Protein AF-A0AAJ2KVH9-F1 (afdb_monomer)

Radius of gyration: 19.6 Å; Cα contacts (8 Å, |Δi|>4): 179; chains: 1; bounding box: 48×38×50 Å

Secondary structure (DSSP, 8-state):
-HHHHHIIIIIHHHHHHHHHHHHHHHHS-SSPPPHHHHHHHHHHHHHHHHHHHHHHPSP--SHHHHHHHHHT-PPPB-STTHHHHHTTSTTSHHHHHHHHHTHHHHHHHHHHHS---HHHHHHHHHHHHHHHHHHHHHHHHHHTS--S--BHHHHHHHHHHHHHHHHHHHHHHHHHHHHHHHHHHHHHTT-

Structure (mmCIF, N/CA/C/O backbone):
data_AF-A0AAJ2KVH9-F1
#
_entry.id   AF-A0AAJ2KVH9-F1
#
loop_
_atom_site.group_PDB
_atom_site.id
_atom_site.type_symbol
_atom_site.label_atom_id
_atom_site.label_alt_id
_atom_site.label_comp_id
_atom_site.label_asym_id
_atom_site.label_entity_id
_atom_site.label_seq_id
_atom_site.pdbx_PDB_ins_code
_atom_site.Cartn_x
_atom_site.Cartn_y
_atom_site.Cartn_z
_atom_site.occupancy
_atom_site.B_iso_or_equiv
_atom_site.auth_seq_id
_atom_site.auth_comp_id
_atom_site.auth_asym_id
_atom_site.auth_atom_id
_atom_site.pdbx_PDB_model_num
ATOM 1 N N . MET A 1 1 ? 19.989 -8.007 -1.063 1.00 49.78 1 MET A N 1
ATOM 2 C CA . MET A 1 1 ? 20.692 -7.712 0.214 1.00 49.78 1 MET A CA 1
ATOM 3 C C . MET A 1 1 ? 20.607 -6.230 0.579 1.00 49.78 1 MET A C 1
ATOM 5 O O . MET A 1 1 ? 20.366 -5.940 1.742 1.00 49.78 1 MET A O 1
ATOM 9 N N . ILE A 1 2 ? 20.731 -5.313 -0.392 1.00 55.41 2 ILE A N 1
ATOM 10 C CA . ILE A 1 2 ? 20.629 -3.854 -0.192 1.00 55.41 2 ILE A CA 1
ATOM 11 C C . ILE A 1 2 ? 19.207 -3.403 0.213 1.00 55.41 2 ILE A C 1
ATOM 13 O O . ILE A 1 2 ? 19.077 -2.518 1.048 1.00 55.41 2 ILE A O 1
ATOM 17 N N . ASP A 1 3 ? 18.143 -4.066 -0.247 1.00 58.75 3 ASP A N 1
ATOM 18 C CA . ASP A 1 3 ? 16.754 -3.644 0.058 1.00 58.75 3 ASP A CA 1
ATOM 19 C C . ASP A 1 3 ? 16.346 -3.912 1.499 1.00 58.75 3 ASP A C 1
ATOM 21 O O . ASP A 1 3 ? 15.811 -3.050 2.192 1.00 58.75 3 ASP A O 1
ATOM 25 N N . LEU A 1 4 ? 16.705 -5.097 1.999 1.00 61.28 4 LEU A N 1
ATOM 26 C CA . LEU A 1 4 ? 16.536 -5.433 3.409 1.00 61.28 4 LEU A CA 1
ATOM 27 C C . LEU A 1 4 ? 17.391 -4.518 4.301 1.00 61.28 4 LEU A C 1
ATOM 29 O O . LEU A 1 4 ? 17.042 -4.276 5.453 1.00 61.28 4 LEU A O 1
ATOM 33 N N . LEU A 1 5 ? 18.513 -4.023 3.769 1.00 67.00 5 LEU A N 1
ATOM 34 C CA . LEU A 1 5 ? 19.387 -3.061 4.428 1.00 67.00 5 LEU A CA 1
ATOM 35 C C . LEU A 1 5 ? 18.686 -1.694 4.520 1.00 67.00 5 LEU A C 1
ATOM 37 O O . LEU A 1 5 ? 18.513 -1.171 5.615 1.00 67.00 5 LEU A O 1
ATOM 41 N N . MET A 1 6 ? 18.196 -1.157 3.401 1.00 67.88 6 MET A N 1
ATOM 42 C CA . MET A 1 6 ? 17.494 0.130 3.340 1.00 67.88 6 MET A CA 1
ATOM 43 C C . MET A 1 6 ? 16.229 0.150 4.202 1.00 67.88 6 MET A C 1
ATOM 45 O O . MET A 1 6 ? 16.018 1.094 4.964 1.00 67.88 6 MET A O 1
ATOM 49 N N . PHE A 1 7 ? 15.425 -0.917 4.176 1.00 70.12 7 PHE A N 1
ATOM 50 C CA . PHE A 1 7 ? 14.269 -1.049 5.065 1.00 70.12 7 PHE A CA 1
ATOM 51 C C . PHE A 1 7 ? 14.668 -0.968 6.546 1.00 70.12 7 PHE A C 1
ATOM 53 O O . PHE A 1 7 ? 14.020 -0.280 7.337 1.00 70.12 7 PHE A O 1
ATOM 60 N N . LYS A 1 8 ? 15.771 -1.625 6.927 1.00 77.88 8 LYS A N 1
ATOM 61 C CA . LYS A 1 8 ? 16.280 -1.609 8.304 1.00 77.88 8 LYS A CA 1
ATOM 62 C C . LYS A 1 8 ? 16.874 -0.257 8.706 1.00 77.88 8 LYS A C 1
ATOM 64 O O . LYS A 1 8 ? 16.656 0.168 9.834 1.00 77.88 8 LYS A O 1
ATOM 69 N N . PHE A 1 9 ? 17.598 0.418 7.814 1.00 81.50 9 PHE A N 1
ATOM 70 C CA . PHE A 1 9 ? 18.302 1.668 8.132 1.00 81.50 9 PHE A CA 1
ATOM 71 C C . PHE A 1 9 ? 17.473 2.937 7.921 1.00 81.50 9 PHE A C 1
ATOM 73 O O . PHE A 1 9 ? 17.812 3.964 8.496 1.00 81.50 9 PHE A O 1
ATOM 80 N N . VAL A 1 10 ? 16.389 2.887 7.144 1.00 83.06 10 VAL A N 1
ATOM 81 C CA . VAL A 1 10 ? 15.516 4.048 6.892 1.00 83.06 10 VAL A CA 1
ATOM 82 C C . VAL A 1 10 ? 14.107 3.805 7.427 1.00 83.06 10 VAL A C 1
ATOM 84 O O . VAL A 1 10 ? 13.585 4.623 8.182 1.00 83.06 10 VAL A O 1
ATOM 87 N N . GLY A 1 11 ? 13.506 2.656 7.107 1.00 86.25 11 GLY A N 1
ATOM 88 C CA . GLY A 1 11 ? 12.135 2.331 7.514 1.00 86.25 11 GLY A CA 1
ATOM 89 C C . GLY A 1 11 ? 11.961 2.239 9.032 1.00 86.25 11 GLY A C 1
ATOM 90 O O . GLY A 1 11 ? 11.054 2.863 9.582 1.00 86.25 11 GLY A O 1
ATOM 91 N N . ILE A 1 12 ? 12.851 1.518 9.725 1.00 88.31 12 ILE A N 1
ATOM 92 C CA . ILE A 1 12 ? 12.780 1.363 11.190 1.00 88.31 12 ILE A CA 1
ATOM 93 C C . ILE A 1 12 ? 12.968 2.710 11.910 1.00 88.31 12 ILE A C 1
ATOM 95 O O . ILE A 1 12 ? 12.122 3.035 12.747 1.00 88.31 12 ILE A O 1
ATOM 99 N N . PRO A 1 13 ? 13.988 3.540 11.598 1.00 91.44 13 PRO A N 1
ATOM 100 C CA . PRO A 1 13 ? 14.109 4.858 12.219 1.00 91.44 13 PRO A CA 1
ATOM 101 C C . PRO A 1 13 ? 12.903 5.764 11.976 1.00 91.44 13 PRO A C 1
ATOM 103 O O . PRO A 1 13 ? 12.422 6.382 12.923 1.00 91.44 13 PRO A O 1
ATOM 106 N N . LEU A 1 14 ? 12.361 5.808 10.752 1.00 90.19 14 LEU A N 1
ATOM 107 C CA . LEU A 1 14 ? 11.155 6.591 10.458 1.00 90.19 14 LEU A CA 1
ATOM 108 C C . LEU A 1 14 ? 9.947 6.110 11.270 1.00 90.19 14 LEU A C 1
ATOM 110 O O . LEU A 1 14 ? 9.190 6.928 11.790 1.00 90.19 14 LEU A O 1
ATOM 114 N N . PHE A 1 15 ? 9.787 4.797 11.432 1.00 92.38 15 PHE A N 1
ATOM 115 C CA . PHE A 1 15 ? 8.722 4.230 12.253 1.00 92.38 15 PHE A CA 1
ATOM 116 C C . PHE A 1 15 ? 8.880 4.578 13.741 1.00 92.38 15 PHE A C 1
ATOM 118 O O . PHE A 1 15 ? 7.906 4.950 14.395 1.00 92.38 15 PHE A O 1
ATOM 125 N N . ILE A 1 16 ? 10.105 4.528 14.273 1.00 93.06 16 ILE A N 1
ATOM 126 C CA . ILE A 1 16 ? 10.398 4.940 15.654 1.00 93.06 16 ILE A CA 1
ATOM 127 C C . ILE A 1 16 ? 10.095 6.431 15.844 1.00 93.06 16 ILE A C 1
ATOM 129 O O . ILE A 1 16 ? 9.423 6.799 16.807 1.00 93.06 16 ILE A O 1
ATOM 133 N N . LEU A 1 17 ? 10.532 7.287 14.914 1.00 94.06 17 LEU A N 1
ATOM 134 C CA . LEU A 1 17 ? 10.238 8.722 14.942 1.00 94.06 17 LEU A CA 1
ATOM 135 C C . LEU A 1 17 ? 8.733 8.997 14.877 1.00 94.06 17 LEU A C 1
ATOM 137 O O . LEU A 1 17 ? 8.246 9.862 15.602 1.00 94.06 17 LEU A O 1
ATOM 141 N N . PHE A 1 18 ? 7.988 8.236 14.072 1.00 93.44 18 PHE A N 1
ATOM 142 C CA . PHE A 1 18 ? 6.530 8.314 14.019 1.00 93.44 18 PHE A CA 1
ATOM 143 C C . PHE A 1 18 ? 5.887 7.981 15.373 1.00 93.44 18 PHE A C 1
ATOM 145 O O . PHE A 1 18 ? 5.057 8.754 15.852 1.00 93.44 18 PHE A O 1
ATOM 152 N N . ILE A 1 19 ? 6.303 6.891 16.030 1.00 94.12 19 ILE A N 1
ATOM 153 C CA . ILE A 1 19 ? 5.808 6.525 17.368 1.00 94.12 19 ILE A CA 1
ATOM 154 C C . ILE A 1 19 ? 6.129 7.628 18.381 1.00 94.12 19 ILE A C 1
ATOM 156 O O . ILE A 1 19 ? 5.255 8.034 19.146 1.00 94.12 19 ILE A O 1
ATOM 160 N N . ILE A 1 20 ? 7.368 8.125 18.403 1.00 94.56 20 ILE A N 1
ATOM 161 C CA . ILE A 1 20 ? 7.783 9.187 19.329 1.00 94.56 20 ILE A CA 1
ATOM 162 C C . ILE A 1 20 ? 6.952 10.451 19.084 1.00 94.56 20 ILE A C 1
ATOM 164 O O . ILE A 1 20 ? 6.400 11.011 20.030 1.00 94.56 20 ILE A O 1
ATOM 168 N N . GLY A 1 21 ? 6.811 10.868 17.825 1.00 93.38 21 GLY A N 1
ATOM 169 C CA . GLY A 1 21 ? 6.037 12.044 17.436 1.00 93.38 21 GLY A CA 1
ATOM 170 C C . GLY A 1 21 ? 4.566 11.943 17.837 1.00 93.38 21 GLY A C 1
ATOM 171 O O . GLY A 1 21 ? 4.025 12.884 18.416 1.00 93.38 21 GLY A O 1
ATOM 172 N N . GLU A 1 22 ? 3.932 10.791 17.612 1.00 92.94 22 GLU A N 1
ATOM 173 C CA . GLU A 1 22 ? 2.547 10.542 18.025 1.00 92.94 22 GLU A CA 1
ATOM 174 C C . GLU A 1 22 ? 2.397 10.586 19.557 1.00 92.94 22 GLU A C 1
ATOM 176 O O . GLU A 1 22 ? 1.490 11.247 20.071 1.00 92.94 22 GLU A O 1
ATOM 181 N N . ASN A 1 23 ? 3.337 9.999 20.309 1.00 92.25 23 ASN A N 1
ATOM 182 C CA . ASN A 1 23 ? 3.325 10.063 21.774 1.00 92.25 23 ASN A CA 1
ATOM 183 C C . ASN A 1 23 ? 3.513 11.492 22.302 1.00 92.25 23 ASN A C 1
ATOM 185 O O . ASN A 1 23 ? 2.836 11.876 23.257 1.00 92.25 23 ASN A O 1
ATOM 189 N N . ILE A 1 24 ? 4.402 12.284 21.692 1.00 93.50 24 ILE A N 1
ATOM 190 C CA . ILE A 1 24 ? 4.609 13.697 22.040 1.00 93.50 24 ILE A CA 1
ATOM 191 C C . ILE A 1 24 ? 3.336 14.499 21.761 1.00 93.50 24 ILE A C 1
ATOM 193 O O . ILE A 1 24 ? 2.880 15.244 22.629 1.00 93.50 24 ILE A O 1
ATOM 197 N N . PHE A 1 25 ? 2.731 14.312 20.587 1.00 91.81 25 PHE A N 1
ATOM 198 C CA . PHE A 1 25 ? 1.502 14.996 20.189 1.00 91.81 25 PHE A CA 1
ATOM 199 C C . PHE A 1 25 ? 0.361 14.740 21.184 1.00 91.81 25 PHE A C 1
ATOM 201 O O . PHE A 1 25 ? -0.315 15.672 21.626 1.00 91.81 25 PHE A O 1
ATOM 208 N N . TYR A 1 26 ? 0.188 13.489 21.620 1.00 91.50 26 TYR A N 1
ATOM 209 C CA . TYR A 1 26 ? -0.843 13.127 22.593 1.00 91.50 26 TYR A CA 1
ATOM 210 C C . TYR A 1 26 ? -0.419 13.270 24.059 1.00 91.50 26 TYR A C 1
ATOM 212 O O . TYR A 1 26 ? -1.239 13.018 24.944 1.00 91.50 26 TYR A O 1
ATOM 220 N N . TRP A 1 27 ? 0.810 13.699 24.368 1.00 89.06 27 TRP A N 1
ATOM 221 C CA . TRP A 1 27 ? 1.315 13.754 25.745 1.00 89.06 27 TRP A CA 1
ATOM 222 C C . TRP A 1 27 ? 0.418 14.605 26.654 1.00 89.06 27 TRP A C 1
ATOM 224 O O . TRP A 1 27 ? -0.008 14.132 27.713 1.00 89.06 27 TRP A O 1
ATOM 234 N N . LYS A 1 28 ? 0.037 15.800 26.182 1.00 89.19 28 LYS A N 1
ATOM 235 C CA . LYS A 1 28 ? -0.858 16.742 26.882 1.00 89.19 28 LYS A CA 1
ATOM 236 C C . LYS A 1 28 ? -2.309 16.725 26.384 1.00 89.19 28 LYS A C 1
ATOM 238 O O . LYS A 1 28 ? -3.122 17.509 26.870 1.00 89.19 28 LYS A O 1
ATOM 243 N N . SER A 1 29 ? -2.652 15.858 25.430 1.00 87.50 29 SER A N 1
ATOM 244 C CA . SER A 1 29 ? -4.026 15.776 24.926 1.00 87.50 29 SER A CA 1
ATOM 245 C C . SER A 1 29 ? -4.950 15.163 25.978 1.00 87.50 29 SER A C 1
ATOM 247 O O . SER A 1 29 ? -4.649 14.104 26.532 1.00 87.50 29 SER A O 1
ATOM 249 N N . LYS A 1 30 ? -6.100 15.805 26.215 1.00 82.62 30 LYS A N 1
ATOM 250 C CA . LYS A 1 30 ? -7.188 15.240 27.029 1.00 82.62 30 LYS A CA 1
ATOM 251 C C . LYS A 1 30 ? -7.925 14.101 26.308 1.00 82.62 30 LYS A C 1
ATOM 253 O O . LYS A 1 30 ? -8.463 13.225 26.972 1.00 82.62 30 LYS A O 1
ATOM 258 N N . ASN A 1 31 ? -7.877 14.076 24.973 1.00 83.44 31 ASN A N 1
ATOM 259 C CA . ASN A 1 31 ? -8.520 13.068 24.128 1.00 83.44 31 ASN A CA 1
ATOM 260 C C . ASN A 1 31 ? -7.445 12.193 23.472 1.00 83.44 31 ASN A C 1
ATOM 262 O O . ASN A 1 31 ? -6.999 12.472 22.356 1.00 83.44 31 ASN A O 1
ATOM 266 N N . LYS A 1 32 ? -6.973 11.169 24.189 1.00 82.88 32 LYS A N 1
ATOM 267 C CA . LYS A 1 32 ? -5.976 10.224 23.664 1.00 82.88 32 LYS A CA 1
ATOM 268 C C . LYS A 1 32 ? -6.683 9.063 22.963 1.00 82.88 32 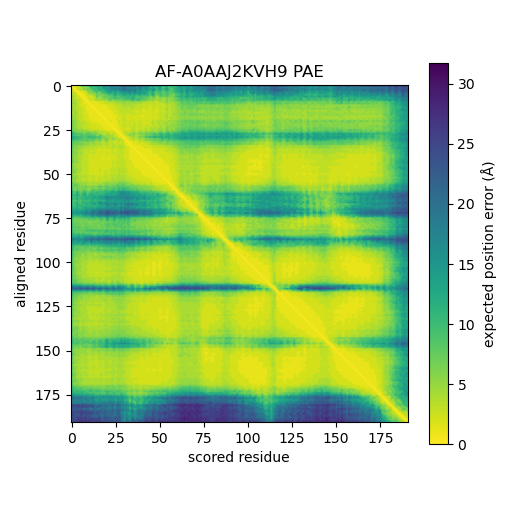LYS A C 1
ATOM 270 O O . LYS A 1 32 ? -7.638 8.530 23.529 1.00 82.88 32 LYS A O 1
ATOM 275 N N . PRO A 1 33 ? -6.223 8.635 21.775 1.00 84.88 33 PRO A N 1
ATOM 276 C CA . PRO A 1 33 ? -6.774 7.451 21.137 1.00 84.88 33 PRO A CA 1
ATOM 277 C C . PRO A 1 33 ? -6.534 6.220 22.013 1.00 84.88 33 PRO A C 1
ATOM 279 O O . PRO A 1 33 ? -5.523 6.108 22.715 1.00 84.88 33 PRO A O 1
ATOM 282 N N . LYS A 1 34 ? -7.462 5.263 21.954 1.00 86.00 34 LYS A N 1
ATOM 283 C CA . LYS A 1 34 ? -7.333 3.999 22.686 1.00 86.00 34 LYS A CA 1
ATOM 284 C C . LYS A 1 34 ? -6.098 3.237 22.218 1.00 86.00 34 LYS A C 1
ATOM 286 O O . LYS A 1 34 ? -5.775 3.227 21.031 1.00 86.00 34 LYS A O 1
ATOM 291 N N . TRP A 1 35 ? -5.455 2.517 23.134 1.00 85.06 35 TRP A N 1
ATOM 292 C CA . TRP A 1 35 ? -4.278 1.703 22.814 1.00 85.06 35 TRP A CA 1
ATOM 293 C C . TRP A 1 35 ? -4.535 0.678 21.706 1.00 85.06 35 TRP A C 1
ATOM 295 O O . TRP A 1 35 ? -3.671 0.474 20.863 1.00 85.06 35 TRP A O 1
ATOM 305 N N . THR A 1 36 ? -5.734 0.095 21.641 1.00 84.38 36 THR A N 1
ATOM 306 C CA . THR A 1 36 ? -6.121 -0.828 20.562 1.00 84.38 36 THR A CA 1
ATOM 307 C C . THR A 1 36 ? -6.159 -0.151 19.191 1.00 84.38 36 THR A C 1
ATOM 309 O O . THR A 1 36 ? -5.695 -0.730 18.212 1.00 84.38 36 THR A O 1
ATOM 312 N N . PHE A 1 37 ? -6.648 1.090 19.112 1.00 86.25 37 PHE A N 1
ATOM 313 C CA . PHE A 1 37 ? -6.621 1.875 17.877 1.00 86.25 37 PHE A CA 1
ATOM 314 C C . PHE A 1 37 ? -5.187 2.276 17.505 1.00 86.25 37 PHE A C 1
ATOM 316 O O . PHE A 1 37 ? -4.810 2.197 16.342 1.00 86.25 37 PHE A O 1
ATOM 323 N N . ARG A 1 38 ? -4.346 2.620 18.487 1.00 90.38 38 ARG A N 1
ATOM 324 C CA . ARG A 1 38 ? -2.919 2.902 18.246 1.00 90.38 38 ARG A CA 1
ATOM 325 C C . ARG A 1 38 ? -2.182 1.679 17.697 1.00 90.38 38 ARG A C 1
ATOM 327 O O . ARG A 1 38 ? -1.455 1.810 16.722 1.00 90.38 38 ARG A O 1
ATOM 334 N N . LEU A 1 39 ? -2.426 0.487 18.250 1.00 90.88 39 LEU A N 1
ATOM 335 C CA . LEU A 1 39 ? -1.870 -0.770 17.730 1.00 90.88 39 LEU A CA 1
ATOM 336 C C . LEU A 1 39 ? -2.295 -1.036 16.280 1.00 90.88 39 LEU A C 1
ATOM 338 O O . LEU A 1 39 ? -1.453 -1.423 15.476 1.00 90.88 39 LEU A O 1
ATOM 342 N N . LEU A 1 40 ? -3.563 -0.776 15.937 1.00 91.25 40 LEU A N 1
ATOM 343 C CA . LEU A 1 40 ? -4.058 -0.865 14.559 1.00 91.25 40 LEU A CA 1
ATOM 344 C C . LEU A 1 40 ? -3.305 0.094 13.621 1.00 91.25 40 LEU A C 1
ATOM 346 O O . LEU A 1 40 ? -2.921 -0.295 12.521 1.00 91.25 40 LEU A O 1
ATOM 350 N N . ILE A 1 41 ? -3.080 1.341 14.045 1.00 92.25 41 ILE A N 1
ATOM 351 C CA . ILE A 1 41 ? -2.314 2.317 13.258 1.00 92.25 41 ILE A CA 1
ATOM 352 C C . ILE A 1 41 ? -0.852 1.882 13.115 1.00 92.25 41 ILE A C 1
ATOM 354 O O . ILE A 1 41 ? -0.303 1.961 12.023 1.00 92.25 41 ILE A O 1
ATOM 358 N N . TYR A 1 42 ? -0.223 1.370 14.172 1.00 94.44 42 TYR A N 1
ATOM 359 C CA . TYR A 1 42 ? 1.154 0.878 14.112 1.00 94.44 42 TYR A CA 1
ATOM 360 C C . TYR A 1 42 ? 1.302 -0.316 13.170 1.00 94.44 42 TYR A C 1
ATOM 362 O O . TYR A 1 42 ? 2.224 -0.334 12.355 1.00 94.44 42 TYR A O 1
ATOM 370 N N . SER A 1 43 ? 0.382 -1.281 13.227 1.00 94.75 43 SER A N 1
ATOM 371 C CA . SER A 1 43 ? 0.398 -2.425 12.317 1.00 94.75 43 SER A CA 1
ATOM 372 C C . SER A 1 43 ? 0.140 -1.998 10.869 1.00 94.75 43 SER A C 1
ATOM 374 O O . SER A 1 43 ? 0.785 -2.515 9.957 1.00 94.75 43 SER A O 1
ATOM 376 N N . PHE A 1 44 ? -0.736 -1.010 10.652 1.00 95.00 44 PHE A N 1
ATOM 377 C CA . PHE A 1 44 ? -0.967 -0.418 9.337 1.00 95.00 44 PHE A CA 1
ATOM 378 C C . PHE A 1 44 ? 0.278 0.292 8.794 1.00 95.00 44 PHE A C 1
ATOM 380 O O . PHE A 1 44 ? 0.641 0.079 7.640 1.00 95.00 44 PHE A O 1
ATOM 387 N N . SER A 1 45 ? 0.976 1.077 9.617 1.00 94.00 45 SER A N 1
ATOM 388 C CA . SER A 1 45 ? 2.219 1.748 9.225 1.00 94.00 45 SER A CA 1
ATOM 389 C C . SER A 1 45 ? 3.318 0.750 8.856 1.00 94.00 45 SER A C 1
ATOM 391 O O . SER A 1 45 ? 3.979 0.928 7.838 1.00 94.00 45 SER A O 1
ATOM 393 N N . ILE A 1 46 ? 3.486 -0.330 9.628 1.00 93.38 46 ILE A N 1
ATOM 394 C CA . ILE A 1 46 ? 4.432 -1.407 9.289 1.00 93.38 46 ILE A CA 1
ATOM 395 C C . ILE A 1 46 ? 4.063 -2.038 7.943 1.00 93.38 46 ILE A C 1
ATOM 397 O O . ILE A 1 46 ? 4.925 -2.206 7.085 1.00 93.38 46 ILE A O 1
ATOM 401 N N . TYR A 1 47 ? 2.781 -2.343 7.732 1.00 95.19 47 TYR A N 1
ATOM 402 C CA . TYR A 1 47 ? 2.283 -2.846 6.454 1.00 95.19 47 TYR A CA 1
ATOM 403 C C . TYR A 1 47 ? 2.601 -1.892 5.288 1.00 95.19 47 TYR A C 1
ATOM 405 O O . TYR A 1 47 ? 3.123 -2.340 4.270 1.00 95.19 47 TYR A O 1
ATOM 413 N N . LEU A 1 48 ? 2.360 -0.583 5.436 1.00 94.19 48 LEU A N 1
ATOM 414 C CA . LEU A 1 48 ? 2.684 0.405 4.401 1.00 94.19 48 LEU A CA 1
ATOM 415 C C . LEU A 1 48 ? 4.181 0.436 4.081 1.00 94.19 48 LEU A C 1
ATOM 417 O O . LEU A 1 48 ? 4.547 0.534 2.912 1.00 94.19 48 LEU A O 1
ATOM 421 N N . LEU A 1 49 ? 5.047 0.306 5.091 1.00 91.75 49 LEU A N 1
ATOM 422 C CA . LEU A 1 49 ? 6.491 0.207 4.871 1.00 91.75 49 LEU A CA 1
ATOM 423 C C . LEU A 1 49 ? 6.852 -1.038 4.050 1.00 91.75 49 LEU A C 1
ATOM 425 O O . LEU A 1 49 ? 7.721 -0.954 3.185 1.00 91.75 49 LEU A O 1
ATOM 429 N N . TYR A 1 50 ? 6.180 -2.173 4.274 1.00 91.12 50 TYR A N 1
ATOM 430 C CA . TYR A 1 50 ? 6.362 -3.363 3.440 1.00 91.12 50 TYR A CA 1
ATOM 431 C C . TYR A 1 50 ? 5.885 -3.141 2.005 1.00 91.12 50 TYR A C 1
ATOM 433 O O . TYR A 1 50 ? 6.618 -3.492 1.085 1.00 91.12 50 TYR A O 1
ATOM 441 N N . VAL A 1 51 ? 4.714 -2.530 1.798 1.00 93.81 51 VAL A N 1
ATOM 442 C CA . VAL A 1 51 ? 4.224 -2.207 0.446 1.00 93.81 51 VAL A CA 1
ATOM 443 C C . VAL A 1 51 ? 5.244 -1.343 -0.289 1.00 93.81 51 VAL A C 1
ATOM 445 O O . VAL A 1 51 ? 5.692 -1.728 -1.362 1.00 93.81 51 VAL A O 1
ATOM 448 N N . ILE A 1 52 ? 5.690 -0.246 0.330 1.00 90.81 52 ILE A N 1
ATOM 449 C CA . ILE A 1 52 ? 6.718 0.647 -0.226 1.00 90.81 52 ILE A CA 1
ATOM 450 C C . ILE A 1 52 ? 7.997 -0.129 -0.557 1.00 90.81 52 ILE A C 1
ATOM 452 O O . ILE A 1 52 ? 8.558 0.036 -1.639 1.00 90.81 52 ILE A O 1
ATOM 456 N N . ASN A 1 53 ? 8.454 -0.987 0.356 1.00 88.62 53 ASN A N 1
ATOM 457 C CA . ASN A 1 53 ? 9.651 -1.792 0.146 1.00 88.62 53 ASN A CA 1
ATOM 458 C C . ASN A 1 53 ? 9.519 -2.718 -1.073 1.00 88.62 53 ASN A C 1
ATOM 460 O O . ASN A 1 53 ? 10.436 -2.788 -1.880 1.00 88.62 53 ASN A O 1
ATOM 464 N N . TYR A 1 54 ? 8.383 -3.399 -1.230 1.00 88.94 54 TYR A N 1
ATOM 465 C CA . TYR A 1 54 ? 8.162 -4.335 -2.336 1.00 88.94 54 TYR A CA 1
ATOM 466 C C . TYR A 1 54 ? 7.926 -3.647 -3.686 1.00 88.94 54 TYR A C 1
ATOM 468 O O . TYR A 1 54 ? 8.308 -4.190 -4.729 1.00 88.94 54 TYR A O 1
ATOM 476 N N . THR A 1 55 ? 7.302 -2.468 -3.690 1.00 89.75 55 THR A N 1
ATOM 477 C CA . THR A 1 55 ? 6.946 -1.778 -4.934 1.00 89.75 55 THR A CA 1
ATOM 478 C C . THR A 1 55 ? 8.051 -0.865 -5.446 1.00 89.75 55 THR A C 1
ATOM 480 O O . THR A 1 55 ? 8.233 -0.770 -6.658 1.00 89.75 55 THR A O 1
ATOM 483 N N . ILE A 1 56 ? 8.789 -0.194 -4.557 1.00 87.38 56 ILE A N 1
ATOM 484 C CA . ILE A 1 56 ? 9.793 0.808 -4.944 1.00 87.38 56 ILE A CA 1
ATOM 485 C C . ILE A 1 56 ? 11.196 0.203 -5.022 1.00 87.38 56 ILE A C 1
ATOM 487 O O . ILE A 1 56 ? 11.946 0.537 -5.936 1.00 87.38 56 ILE A O 1
ATOM 491 N N . PHE A 1 57 ? 11.566 -0.702 -4.117 1.00 85.25 57 PHE A N 1
ATOM 492 C CA . PHE A 1 57 ? 12.929 -1.240 -4.040 1.00 85.25 57 PHE A CA 1
ATOM 493 C C . PHE A 1 57 ? 13.056 -2.614 -4.722 1.00 85.25 57 PHE A C 1
ATOM 495 O O . PHE A 1 57 ? 12.054 -3.332 -4.833 1.00 85.25 57 PHE A O 1
ATOM 502 N N . PRO A 1 58 ? 14.260 -3.002 -5.196 1.00 81.00 58 PRO A N 1
ATOM 503 C CA . PRO A 1 58 ? 15.532 -2.251 -5.252 1.00 81.00 58 PRO A CA 1
ATOM 504 C C . PRO A 1 58 ? 15.598 -1.153 -6.309 1.00 81.00 58 PRO A C 1
ATOM 506 O O . PRO A 1 58 ? 15.505 -1.445 -7.488 1.00 81.00 58 PRO A O 1
ATOM 509 N N . ILE A 1 59 ? 15.932 0.084 -5.941 1.00 80.00 59 ILE A N 1
ATOM 510 C CA . ILE A 1 59 ? 16.245 1.106 -6.953 1.00 80.00 59 ILE A CA 1
ATOM 511 C C . ILE A 1 59 ? 17.620 0.782 -7.579 1.00 80.00 59 ILE A C 1
ATOM 513 O O . ILE A 1 59 ? 18.595 0.662 -6.829 1.00 80.00 59 ILE A O 1
ATOM 517 N N . PRO A 1 60 ? 17.743 0.663 -8.916 1.00 78.31 60 PRO A N 1
ATOM 518 C CA . PRO A 1 60 ? 18.996 0.337 -9.588 1.00 78.31 60 PRO A CA 1
ATOM 519 C C . PRO A 1 60 ? 19.904 1.569 -9.622 1.00 78.31 60 PRO A C 1
AT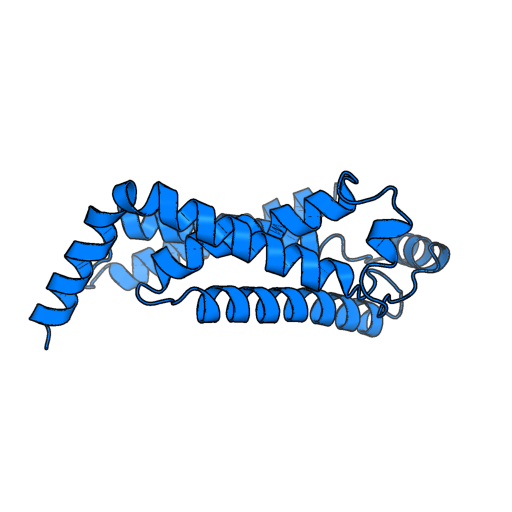OM 521 O O . PRO A 1 60 ? 19.964 2.328 -10.590 1.00 78.31 60 PRO A O 1
ATOM 524 N N . ILE A 1 61 ? 20.587 1.799 -8.504 1.00 74.00 61 ILE A N 1
ATOM 525 C CA . ILE A 1 61 ? 21.591 2.848 -8.358 1.00 74.00 61 ILE A CA 1
ATOM 526 C C . ILE A 1 61 ? 22.959 2.218 -8.626 1.00 74.00 61 ILE A C 1
ATOM 528 O O . ILE A 1 61 ? 23.343 1.250 -7.968 1.00 74.00 61 ILE A O 1
ATOM 532 N N . GLY A 1 62 ? 23.688 2.765 -9.597 1.00 76.56 62 GLY A N 1
ATOM 533 C CA . GLY A 1 62 ? 25.039 2.336 -9.965 1.00 76.56 62 GLY A CA 1
ATOM 534 C C . GLY A 1 62 ? 25.145 1.750 -11.382 1.00 76.56 62 GLY A C 1
ATOM 535 O O . GLY A 1 62 ? 24.130 1.408 -11.984 1.00 76.56 62 GLY A O 1
ATOM 536 N N . PRO A 1 63 ? 26.365 1.657 -11.941 1.00 74.12 63 PRO A N 1
ATOM 537 C CA . PRO A 1 63 ? 26.578 1.203 -13.318 1.00 74.12 63 PRO A CA 1
ATOM 538 C C . PRO A 1 63 ? 26.094 -0.234 -13.551 1.00 74.12 63 PRO A C 1
ATOM 540 O O . PRO A 1 63 ? 25.377 -0.488 -14.514 1.00 74.12 63 PRO A O 1
ATOM 543 N N . ASP A 1 64 ? 26.406 -1.148 -12.629 1.00 75.50 64 ASP A N 1
ATOM 544 C CA . ASP A 1 64 ? 26.089 -2.575 -12.774 1.00 75.50 64 ASP A CA 1
ATOM 545 C C . ASP A 1 64 ? 24.579 -2.846 -12.724 1.00 75.50 64 ASP A C 1
ATOM 547 O O . ASP A 1 64 ? 24.049 -3.637 -13.501 1.00 75.50 64 ASP A O 1
ATOM 551 N N . SER A 1 65 ? 23.859 -2.163 -11.831 1.00 71.62 65 SER A N 1
ATOM 552 C CA . SER A 1 65 ? 22.408 -2.320 -11.688 1.00 71.62 65 SER A CA 1
ATOM 553 C C . SER A 1 65 ? 21.638 -1.674 -12.843 1.00 71.62 65 SER A C 1
ATOM 555 O O . SER A 1 65 ? 20.612 -2.211 -13.259 1.00 71.62 65 SER A O 1
ATOM 557 N N . LYS A 1 66 ? 22.155 -0.575 -13.410 1.00 72.44 66 LYS A N 1
ATOM 558 C CA . LYS A 1 66 ? 21.632 0.025 -14.645 1.00 72.44 66 LYS A CA 1
ATOM 559 C C . LYS A 1 66 ? 21.831 -0.884 -15.854 1.00 72.44 66 LYS A C 1
ATOM 561 O O . LYS A 1 66 ? 20.880 -1.102 -16.592 1.00 72.44 66 LYS A O 1
ATOM 566 N N . PHE A 1 67 ? 23.021 -1.462 -16.003 1.00 73.56 67 PHE A N 1
ATOM 567 C CA . PHE A 1 67 ? 23.322 -2.401 -17.083 1.00 73.56 67 PHE A CA 1
ATOM 568 C C . PHE A 1 67 ? 22.419 -3.643 -17.034 1.00 73.56 67 PHE A C 1
ATOM 570 O O . PHE A 1 67 ? 21.871 -4.059 -18.050 1.00 73.56 67 PHE A O 1
ATOM 577 N N . MET A 1 68 ? 22.191 -4.201 -15.839 1.00 69.56 68 MET A N 1
ATOM 578 C CA . MET A 1 68 ? 21.248 -5.311 -15.657 1.00 69.56 68 MET A CA 1
ATOM 579 C C . MET A 1 68 ? 19.810 -4.932 -16.046 1.00 69.56 68 MET A C 1
ATOM 581 O O . MET A 1 68 ? 19.124 -5.736 -16.670 1.00 69.56 68 MET A O 1
ATOM 585 N N . ALA A 1 69 ? 19.355 -3.725 -15.696 1.00 72.38 69 ALA A N 1
ATOM 586 C CA . ALA A 1 69 ? 18.017 -3.247 -16.051 1.00 72.38 69 ALA A CA 1
ATOM 587 C C . ALA A 1 69 ? 17.853 -3.037 -17.568 1.00 72.38 69 ALA A C 1
ATOM 589 O O . ALA A 1 69 ? 16.800 -3.337 -18.122 1.00 72.38 69 ALA A O 1
ATOM 590 N N . GLU A 1 70 ? 18.901 -2.564 -18.242 1.00 71.75 70 GLU A N 1
ATOM 591 C CA . GLU A 1 70 ? 18.904 -2.310 -19.686 1.00 71.75 70 GLU A CA 1
ATOM 592 C C . GLU A 1 70 ? 18.842 -3.608 -20.510 1.00 71.75 70 GLU A C 1
ATOM 594 O O . GLU A 1 70 ? 18.129 -3.668 -21.507 1.00 71.75 70 GLU A O 1
ATOM 599 N N . ILE A 1 71 ? 19.494 -4.684 -20.050 1.00 70.25 71 ILE A N 1
ATOM 600 C CA . ILE A 1 71 ? 19.451 -6.006 -20.705 1.00 70.25 71 ILE A CA 1
ATOM 601 C C . ILE A 1 71 ? 18.062 -6.657 -20.645 1.00 70.25 71 ILE A C 1
ATOM 603 O O . ILE A 1 71 ? 17.727 -7.466 -21.507 1.00 70.25 71 ILE A O 1
ATOM 607 N N . MET A 1 72 ? 17.251 -6.356 -19.628 1.00 69.94 72 MET A N 1
ATOM 608 C CA . MET A 1 72 ? 15.991 -7.073 -19.402 1.00 69.94 72 MET A CA 1
ATOM 609 C C . MET A 1 72 ? 14.847 -6.696 -20.362 1.00 69.94 72 MET A C 1
ATOM 611 O O . MET A 1 72 ? 13.771 -7.267 -20.204 1.00 69.94 72 MET A O 1
ATOM 615 N N . GLU A 1 73 ? 15.056 -5.782 -21.327 1.00 62.34 73 GLU A N 1
ATOM 616 C CA . GLU A 1 73 ? 14.077 -5.336 -22.350 1.00 62.34 73 GLU A CA 1
ATOM 617 C C . GLU A 1 73 ? 12.625 -5.338 -21.850 1.00 62.34 73 GLU A C 1
ATOM 619 O O . GLU A 1 73 ? 11.715 -5.989 -22.362 1.00 62.34 73 GLU A O 1
ATOM 624 N N . LEU A 1 74 ? 12.429 -4.617 -20.756 1.00 72.44 74 LEU A N 1
ATOM 625 C CA . LEU A 1 74 ? 11.168 -4.568 -20.052 1.00 72.44 74 LEU A CA 1
ATOM 626 C C . LEU A 1 74 ? 10.183 -3.650 -20.800 1.00 72.44 74 LEU A C 1
ATOM 628 O O . LEU A 1 74 ? 10.414 -2.449 -20.936 1.00 72.44 74 LEU A O 1
ATOM 632 N N . GLU A 1 75 ? 9.064 -4.203 -21.272 1.00 80.19 75 GLU A N 1
ATOM 633 C CA . GLU A 1 75 ? 8.000 -3.441 -21.940 1.00 80.19 75 GLU A CA 1
ATOM 634 C C . GLU A 1 75 ? 6.811 -3.172 -21.013 1.00 80.19 75 GLU A C 1
ATOM 636 O O . GLU A 1 75 ? 6.366 -4.037 -20.257 1.00 80.19 75 GLU A O 1
ATOM 641 N N . ASN A 1 76 ? 6.233 -1.975 -21.120 1.00 86.81 76 ASN A N 1
ATOM 642 C CA . ASN A 1 76 ? 4.993 -1.650 -20.419 1.00 86.81 76 ASN A CA 1
ATOM 643 C C . ASN A 1 76 ? 3.823 -2.473 -20.981 1.00 86.81 76 ASN A C 1
ATOM 645 O O . ASN A 1 76 ? 3.606 -2.525 -22.193 1.00 86.81 76 ASN A O 1
ATOM 649 N N . ASN A 1 77 ? 3.017 -3.060 -20.096 1.00 89.94 77 ASN A N 1
ATOM 650 C CA . ASN A 1 77 ? 1.810 -3.782 -20.468 1.00 89.94 77 ASN A CA 1
ATOM 651 C C . ASN A 1 77 ? 0.549 -2.946 -20.209 1.00 89.94 77 ASN A C 1
ATOM 653 O O . ASN A 1 77 ? 0.151 -2.712 -19.068 1.00 89.94 77 ASN A O 1
ATOM 657 N N . PHE A 1 78 ? -0.137 -2.586 -21.292 1.00 91.06 78 PHE A N 1
ATOM 658 C CA . PHE A 1 78 ? -1.434 -1.904 -21.252 1.00 91.06 78 PHE A CA 1
ATOM 659 C C . PHE A 1 78 ? -2.606 -2.806 -21.653 1.00 91.06 78 PHE A C 1
ATOM 661 O O . PHE A 1 78 ? -3.746 -2.349 -21.659 1.00 91.06 78 PHE A O 1
ATOM 668 N N . ILE A 1 79 ? -2.347 -4.073 -21.997 1.00 91.50 79 ILE A N 1
ATOM 669 C CA . ILE A 1 79 ? -3.375 -5.021 -22.430 1.00 91.50 79 ILE A CA 1
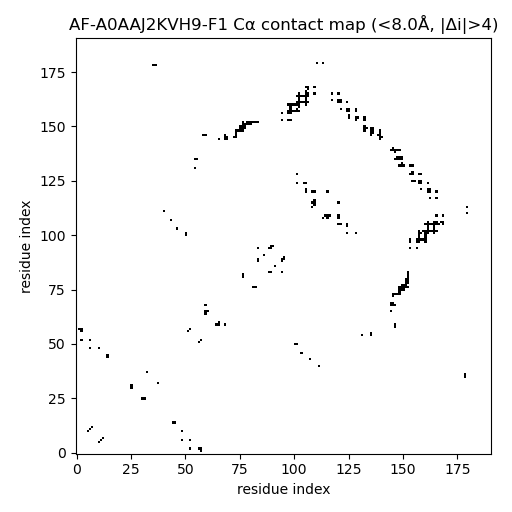ATOM 670 C C . ILE A 1 79 ? -3.814 -5.851 -21.217 1.00 91.50 79 ILE A C 1
ATOM 672 O O . ILE A 1 79 ? -3.003 -6.621 -20.692 1.00 91.50 79 ILE A O 1
ATOM 676 N N . PRO A 1 80 ? -5.084 -5.736 -20.784 1.00 90.69 80 PRO A N 1
ATOM 677 C CA . PRO A 1 80 ? -5.593 -6.513 -19.667 1.00 90.69 80 PRO A CA 1
ATOM 678 C C . PRO A 1 80 ? -5.466 -8.018 -19.896 1.00 90.69 80 PRO A C 1
ATOM 680 O O . PRO A 1 80 ? -5.755 -8.534 -20.975 1.00 90.69 80 PRO A O 1
ATOM 683 N N . PHE A 1 81 ? -5.077 -8.706 -18.833 1.00 89.25 81 PHE A N 1
ATOM 684 C CA . PHE A 1 81 ? -4.856 -10.139 -18.693 1.00 89.25 81 PHE A CA 1
ATOM 685 C C . PHE A 1 81 ? -3.704 -10.723 -19.522 1.00 89.25 81 PHE A C 1
ATOM 687 O O . PHE A 1 81 ? -3.447 -11.924 -19.421 1.00 89.25 81 PHE A O 1
ATOM 694 N N . LYS A 1 82 ? -2.977 -9.916 -20.312 1.00 88.31 82 LYS A N 1
ATOM 695 C CA . LYS A 1 82 ? -1.868 -10.393 -21.157 1.00 88.31 82 LYS A CA 1
ATOM 696 C C . LYS A 1 82 ? -0.816 -11.124 -20.325 1.00 88.31 82 LYS A C 1
ATOM 698 O O . LYS A 1 82 ? -0.448 -12.252 -20.648 1.00 88.31 82 LYS A O 1
ATOM 703 N N . THR A 1 83 ? -0.344 -10.502 -19.251 1.00 84.50 83 THR A N 1
ATOM 704 C CA . THR A 1 83 ? 0.737 -11.041 -18.423 1.00 84.50 83 THR A CA 1
ATOM 705 C C . THR A 1 83 ? 0.264 -12.265 -17.649 1.00 84.50 83 THR A C 1
ATOM 707 O O . THR A 1 83 ? 0.983 -13.259 -17.582 1.00 84.50 83 THR A O 1
ATOM 710 N N . ILE A 1 84 ? -0.970 -12.242 -17.137 1.00 84.38 84 ILE A N 1
ATOM 711 C CA . ILE A 1 84 ? -1.572 -13.384 -16.430 1.00 84.38 84 ILE A CA 1
ATOM 712 C C . ILE A 1 84 ? -1.643 -14.618 -17.340 1.00 84.38 84 ILE A C 1
ATOM 714 O O . ILE A 1 84 ? -1.263 -15.710 -16.918 1.00 84.38 84 ILE A O 1
ATOM 718 N N . PHE A 1 85 ? -2.090 -14.467 -18.590 1.00 85.00 85 PHE A N 1
ATOM 719 C CA . PHE A 1 85 ? -2.176 -15.594 -19.525 1.00 85.00 85 PHE A CA 1
ATOM 720 C C . PHE A 1 85 ? -0.801 -16.110 -19.968 1.00 85.00 85 PHE A C 1
ATOM 722 O O . PHE A 1 85 ? -0.633 -17.317 -20.135 1.00 85.00 85 PHE A O 1
ATOM 729 N N . LEU A 1 86 ? 0.190 -15.226 -20.122 1.00 81.44 86 LEU A N 1
ATOM 730 C CA . LEU A 1 86 ? 1.545 -15.603 -20.539 1.00 81.44 86 LEU A CA 1
ATOM 731 C C . LEU A 1 86 ? 2.368 -16.249 -19.410 1.00 81.44 86 LEU A C 1
ATOM 733 O O . LEU A 1 86 ? 3.181 -17.130 -19.676 1.00 81.44 86 LEU A O 1
ATOM 737 N N . GLN A 1 87 ? 2.154 -15.856 -18.149 1.00 72.06 87 GLN A N 1
ATOM 738 C CA . GLN A 1 87 ? 2.927 -16.329 -16.989 1.00 72.06 87 GLN A CA 1
ATOM 739 C C . GLN A 1 87 ? 2.300 -17.537 -16.267 1.00 72.06 87 GLN A C 1
ATOM 741 O O . GLN A 1 87 ? 2.396 -17.650 -15.049 1.00 72.06 87 GLN A O 1
ATOM 746 N N . GLN A 1 88 ? 1.694 -18.477 -17.000 1.00 69.38 88 GLN A N 1
ATOM 747 C CA . GLN A 1 88 ? 1.094 -19.707 -16.441 1.00 69.38 88 GLN A CA 1
ATOM 748 C C . GLN A 1 88 ? -0.157 -19.482 -15.557 1.00 69.38 88 GLN A C 1
ATOM 750 O O . GLN A 1 88 ? -0.556 -20.368 -14.799 1.00 69.38 88 GLN A O 1
ATOM 755 N N . GLY A 1 89 ? -0.831 -18.334 -15.677 1.00 71.88 89 GLY A N 1
ATOM 756 C CA . GLY A 1 89 ? -2.126 -18.080 -15.040 1.00 71.88 89 GLY A CA 1
ATOM 757 C C . GLY A 1 89 ? -2.055 -17.554 -13.601 1.00 71.88 89 GLY A C 1
ATOM 758 O O . GLY A 1 89 ? -1.022 -17.115 -13.102 1.00 71.88 89 GLY A O 1
ATOM 759 N N . LEU A 1 90 ? -3.202 -17.601 -12.913 1.00 74.88 90 LEU A N 1
ATOM 760 C CA . LEU A 1 90 ? -3.424 -16.971 -11.599 1.00 74.88 90 LEU A CA 1
ATOM 761 C C . LEU A 1 90 ? -2.567 -17.526 -10.448 1.00 74.88 90 LEU A C 1
ATOM 763 O O . LEU A 1 90 ? -2.512 -16.909 -9.388 1.00 74.88 90 LEU A O 1
ATOM 767 N N . LEU A 1 91 ? -1.935 -18.687 -10.631 1.00 81.62 91 LEU A N 1
ATOM 768 C CA . LEU A 1 91 ? -1.146 -19.363 -9.597 1.00 81.62 91 LEU A CA 1
ATOM 769 C C . LEU A 1 91 ? 0.340 -1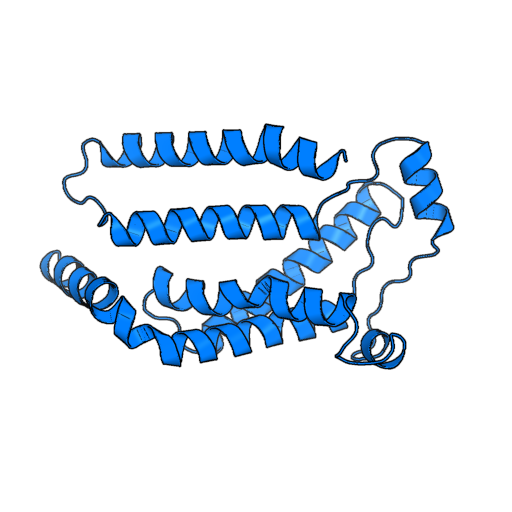8.989 -9.623 1.00 81.62 91 LEU A C 1
ATOM 771 O O . LEU A 1 91 ? 1.101 -19.471 -8.785 1.00 81.62 91 LEU A O 1
ATOM 775 N N . SER A 1 92 ? 0.763 -18.137 -10.560 1.00 85.81 92 SER A N 1
ATOM 776 C CA . SER A 1 92 ? 2.139 -17.654 -10.581 1.00 85.81 92 SER A CA 1
ATOM 777 C C . SER A 1 92 ? 2.444 -16.840 -9.316 1.00 85.81 92 SER A C 1
ATOM 779 O O . SER A 1 92 ? 1.593 -16.106 -8.801 1.00 85.81 92 SER A O 1
ATOM 781 N N . PHE A 1 93 ? 3.677 -16.943 -8.810 1.00 84.06 93 PHE A N 1
ATOM 782 C CA . PHE A 1 93 ? 4.104 -16.170 -7.639 1.00 84.06 93 PHE A CA 1
ATOM 783 C C . PHE A 1 93 ? 3.964 -14.659 -7.861 1.00 84.06 93 PHE A C 1
ATOM 785 O O . PHE A 1 93 ? 3.582 -13.947 -6.935 1.00 84.06 93 PHE A O 1
ATOM 792 N N . SER A 1 94 ? 4.218 -14.180 -9.081 1.00 82.69 94 SER A N 1
ATOM 793 C CA . SER A 1 94 ? 4.067 -12.771 -9.454 1.00 82.69 94 SER A CA 1
ATOM 794 C C . SER A 1 94 ? 2.607 -12.320 -9.357 1.00 82.69 94 SER A C 1
ATOM 796 O O . SER A 1 94 ? 2.300 -11.327 -8.701 1.00 82.69 94 SER A O 1
ATOM 798 N N . THR A 1 95 ? 1.688 -13.096 -9.937 1.00 87.94 95 THR A N 1
ATOM 799 C CA . THR A 1 95 ? 0.250 -12.799 -9.933 1.00 87.94 95 THR A CA 1
ATOM 800 C C . THR A 1 95 ? -0.339 -12.841 -8.522 1.00 87.94 95 THR A C 1
ATOM 802 O O . THR A 1 95 ? -1.057 -11.923 -8.120 1.00 87.94 95 THR A O 1
ATOM 805 N N . LEU A 1 96 ? 0.001 -13.869 -7.738 1.00 90.56 96 LEU A N 1
ATOM 806 C CA . LEU A 1 96 ? -0.426 -13.974 -6.340 1.00 90.56 96 LEU A CA 1
ATOM 807 C C . LEU A 1 96 ? 0.178 -12.868 -5.474 1.00 90.56 96 LEU A C 1
ATOM 809 O O . LEU A 1 96 ? -0.505 -12.351 -4.592 1.00 90.56 96 LEU A O 1
ATOM 813 N N . GLY A 1 97 ? 1.427 -12.480 -5.739 1.00 90.69 97 GLY A N 1
ATOM 814 C CA . GLY A 1 97 ? 2.097 -11.375 -5.063 1.00 90.69 97 GLY A CA 1
ATOM 815 C C . GLY A 1 97 ? 1.304 -10.078 -5.178 1.00 90.69 97 GLY A C 1
ATOM 816 O O . GLY A 1 97 ? 0.992 -9.472 -4.156 1.00 90.69 97 GLY A O 1
ATOM 817 N N . ASN A 1 98 ? 0.888 -9.711 -6.392 1.00 92.06 98 ASN A N 1
ATOM 818 C CA . ASN A 1 98 ? 0.083 -8.509 -6.625 1.00 92.06 98 ASN A CA 1
ATOM 819 C C . ASN A 1 98 ? -1.322 -8.627 -6.013 1.00 92.06 98 ASN A C 1
ATOM 821 O O . ASN A 1 98 ? -1.828 -7.682 -5.422 1.00 92.06 98 ASN A O 1
ATOM 825 N N . LEU A 1 99 ? -1.948 -9.805 -6.030 1.00 94.44 99 LEU A N 1
ATOM 826 C CA . LEU A 1 99 ? -3.229 -9.983 -5.337 1.00 94.44 99 LEU A CA 1
ATOM 827 C C . LEU A 1 99 ? -3.100 -9.804 -3.813 1.00 94.44 99 LEU A C 1
ATOM 829 O O . LEU A 1 99 ? -3.943 -9.170 -3.178 1.00 94.44 99 LEU A O 1
ATOM 833 N N . ILE A 1 100 ? -2.053 -10.361 -3.204 1.00 96.06 100 ILE A N 1
ATOM 834 C CA . ILE A 1 100 ? -1.854 -10.329 -1.749 1.00 96.06 100 ILE A CA 1
ATOM 835 C C . ILE A 1 100 ? -1.371 -8.951 -1.282 1.00 96.06 100 ILE A C 1
ATOM 837 O O . ILE A 1 100 ? -1.711 -8.543 -0.171 1.00 96.06 100 ILE A O 1
ATOM 841 N N . LEU A 1 101 ? -0.629 -8.218 -2.117 1.00 96.31 101 LEU A N 1
ATOM 842 C CA . LEU A 1 101 ? 0.010 -6.950 -1.763 1.00 96.31 101 LEU A CA 1
ATOM 843 C C . LEU A 1 101 ? -0.973 -5.939 -1.161 1.00 96.31 101 LEU A C 1
ATOM 845 O O . LEU A 1 101 ? -0.714 -5.429 -0.073 1.00 96.31 101 LEU A O 1
ATOM 849 N N . LEU A 1 102 ? -2.106 -5.672 -1.826 1.00 97.62 102 LEU A N 1
ATOM 850 C CA . LEU A 1 102 ? -3.122 -4.733 -1.328 1.00 97.62 102 LEU A CA 1
ATOM 851 C C . LEU A 1 102 ? -4.302 -5.402 -0.608 1.00 97.62 102 LEU A C 1
ATOM 853 O O . LEU A 1 102 ? -5.233 -4.716 -0.182 1.00 97.62 102 LEU A O 1
ATOM 857 N N . LEU A 1 103 ? -4.271 -6.715 -0.381 1.00 97.88 103 LEU A N 1
ATOM 858 C CA . LEU A 1 103 ? -5.313 -7.384 0.399 1.00 97.88 103 LEU A CA 1
ATOM 859 C C . LEU A 1 103 ? -5.457 -6.797 1.814 1.00 97.88 103 LEU A C 1
ATOM 861 O O . LEU A 1 103 ? -6.576 -6.428 2.187 1.00 97.88 103 LEU A O 1
ATOM 865 N N . PRO A 1 104 ? -4.381 -6.601 2.603 1.00 97.38 104 PRO A N 1
ATOM 866 C CA . PRO A 1 104 ? -4.513 -6.009 3.932 1.00 97.38 104 PRO A CA 1
ATOM 867 C C . PRO A 1 104 ? -5.118 -4.599 3.907 1.00 97.38 104 PRO A C 1
ATOM 869 O O . PRO A 1 104 ? -5.850 -4.236 4.828 1.00 97.38 104 PRO A O 1
ATOM 872 N N . LEU A 1 105 ? -4.889 -3.811 2.849 1.00 96.81 105 LEU A N 1
ATOM 873 C CA . LEU A 1 105 ? -5.491 -2.481 2.695 1.00 96.81 105 LEU A CA 1
ATOM 874 C C . LEU A 1 105 ? -7.028 -2.543 2.714 1.00 96.81 105 LEU A C 1
ATOM 876 O O . LEU A 1 105 ? -7.665 -1.698 3.345 1.00 96.81 105 LEU A O 1
ATOM 880 N N . GLY A 1 106 ? -7.621 -3.569 2.093 1.00 95.75 106 GLY A N 1
ATOM 881 C CA . GLY A 1 106 ? -9.068 -3.809 2.120 1.00 95.75 106 GLY A CA 1
ATOM 882 C C . GLY A 1 106 ? -9.628 -4.051 3.525 1.00 95.75 106 GLY A C 1
ATOM 883 O O . GLY A 1 106 ? -10.789 -3.726 3.783 1.00 95.75 106 GLY A O 1
ATOM 884 N N . ILE A 1 107 ? -8.792 -4.545 4.446 1.00 95.00 107 ILE A N 1
ATOM 885 C CA . ILE A 1 107 ? -9.135 -4.733 5.860 1.00 95.00 107 ILE A CA 1
ATOM 886 C C . ILE A 1 107 ? -8.954 -3.434 6.649 1.00 95.00 107 ILE A C 1
ATOM 888 O O . ILE A 1 107 ? -9.834 -3.025 7.410 1.00 95.00 107 ILE A O 1
ATOM 892 N N . TYR A 1 108 ? -7.815 -2.766 6.459 1.00 94.50 108 TYR A N 1
ATOM 893 C CA . TYR A 1 108 ? -7.448 -1.572 7.215 1.00 94.50 108 TYR A CA 1
ATOM 894 C C . TYR A 1 108 ? -8.345 -0.370 6.921 1.00 94.50 108 TYR A C 1
ATOM 896 O O . TYR A 1 108 ? -8.756 0.323 7.852 1.00 94.50 108 TYR A O 1
ATOM 904 N N . LEU A 1 109 ? -8.683 -0.119 5.653 1.00 92.94 109 LEU A N 1
ATOM 905 C CA . LEU A 1 109 ? -9.459 1.060 5.257 1.00 92.94 109 LEU A CA 1
ATOM 906 C C . LEU A 1 109 ? -10.791 1.203 6.013 1.00 92.94 109 LEU A C 1
ATOM 908 O O . LEU A 1 109 ? -11.020 2.268 6.591 1.00 92.94 109 LEU A O 1
ATOM 912 N N . PRO A 1 110 ? -11.681 0.194 6.066 1.00 89.94 110 PRO A N 1
ATOM 913 C CA . PRO A 1 110 ? -12.931 0.325 6.810 1.00 89.94 110 PRO A CA 1
ATOM 914 C C . PRO A 1 110 ? -12.739 0.387 8.335 1.00 89.94 110 PRO A C 1
ATOM 916 O O . PRO A 1 110 ? -13.550 1.030 9.004 1.00 89.94 110 PRO A O 1
ATOM 919 N N . LEU A 1 111 ? -11.673 -0.210 8.888 1.00 89.06 111 LEU A N 1
ATOM 920 C CA . LEU A 1 111 ? -11.345 -0.119 10.319 1.00 89.06 111 LEU A CA 1
ATOM 921 C C . LEU A 1 111 ? -10.870 1.286 10.719 1.00 89.06 111 LEU A C 1
ATOM 923 O O . LEU A 1 111 ? -11.293 1.811 11.747 1.00 89.06 111 LEU A O 1
ATOM 927 N N . ILE A 1 112 ? -10.022 1.908 9.898 1.00 88.38 112 ILE A N 1
ATOM 928 C CA . ILE A 1 112 ? -9.421 3.217 10.184 1.00 88.38 112 ILE A CA 1
ATOM 929 C C . ILE A 1 112 ? -10.386 4.357 9.833 1.00 88.38 112 ILE A C 1
ATOM 931 O O . ILE A 1 112 ? -10.560 5.283 10.624 1.00 88.38 112 ILE A O 1
ATOM 935 N N . LEU A 1 113 ? -11.046 4.288 8.670 1.00 82.62 113 LEU A N 1
ATOM 936 C CA . LEU A 1 113 ? -11.900 5.369 8.157 1.00 82.62 113 LEU A CA 1
ATOM 937 C C . LEU A 1 113 ? -13.350 5.303 8.665 1.00 82.62 113 LEU A C 1
ATOM 939 O O . LEU A 1 113 ? -14.121 6.232 8.427 1.00 82.62 113 LEU A O 1
ATOM 943 N N . LYS A 1 114 ? -13.736 4.233 9.380 1.00 68.62 114 LYS A N 1
ATOM 944 C CA . LYS A 1 114 ? -14.972 4.074 10.188 1.00 68.62 114 LYS A CA 1
ATOM 945 C C . LYS A 1 114 ? -16.322 4.254 9.456 1.00 68.62 114 LYS A C 1
ATOM 947 O O . LYS A 1 114 ? -17.374 4.051 10.066 1.00 68.62 114 LYS A O 1
ATOM 952 N N . LYS A 1 115 ? -16.330 4.626 8.167 1.00 62.53 115 LYS A N 1
ATOM 953 C CA . LYS A 1 115 ? -17.520 4.885 7.324 1.00 62.53 115 LYS A CA 1
ATOM 954 C C . LYS A 1 115 ? -17.312 4.556 5.834 1.00 62.53 115 LYS A C 1
ATOM 956 O O . LYS A 1 115 ? -17.939 5.174 4.973 1.00 62.53 115 LYS A O 1
ATOM 961 N N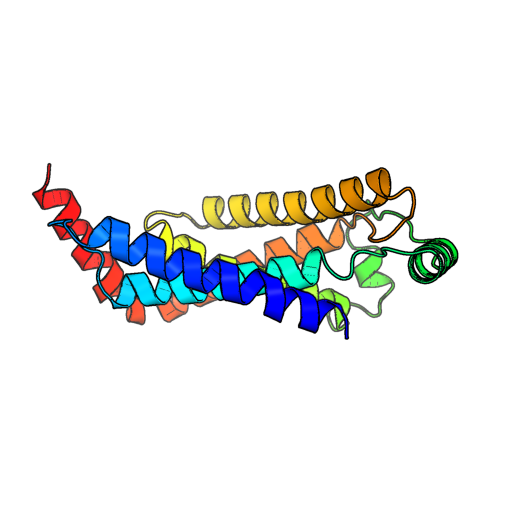 . ASN A 1 116 ? -16.446 3.602 5.499 1.00 66.00 116 ASN A N 1
ATOM 962 C CA . ASN A 1 116 ? -16.247 3.251 4.092 1.00 66.00 116 ASN A CA 1
ATOM 963 C C . ASN A 1 116 ? -17.246 2.201 3.606 1.00 66.00 116 ASN A C 1
ATOM 965 O O . ASN A 1 116 ? -17.301 1.080 4.113 1.00 66.00 116 ASN A O 1
ATOM 969 N N . SER A 1 117 ? -18.016 2.581 2.586 1.00 82.00 117 SER A N 1
ATOM 970 C CA . SER A 1 117 ? -18.737 1.640 1.737 1.00 82.00 117 SER A CA 1
ATOM 971 C C . SER A 1 117 ? -17.747 0.829 0.901 1.00 82.00 117 SER A C 1
ATOM 973 O O . SER A 1 117 ? -16.653 1.311 0.597 1.00 82.00 117 SER A O 1
ATOM 975 N N . THR A 1 118 ? -18.152 -0.374 0.484 1.00 89.06 118 THR A N 1
ATOM 976 C CA . THR A 1 118 ? -17.382 -1.243 -0.421 1.00 89.06 118 THR A CA 1
ATOM 977 C C . THR A 1 118 ? -16.809 -0.460 -1.601 1.00 89.06 118 THR A C 1
ATOM 979 O O . THR A 1 118 ? -15.616 -0.535 -1.869 1.00 89.06 118 THR A O 1
ATOM 982 N N . TYR A 1 119 ? -17.636 0.380 -2.235 1.00 91.31 119 TYR A N 1
ATOM 983 C CA . TYR A 1 119 ? -17.233 1.227 -3.357 1.00 91.31 119 TYR A CA 1
ATOM 984 C C . TYR A 1 119 ? -16.041 2.138 -3.030 1.00 91.31 119 TYR A C 1
ATOM 986 O O . TYR A 1 119 ? -15.091 2.200 -3.800 1.00 91.31 119 TYR A O 1
ATOM 994 N N . ARG A 1 120 ? -16.053 2.819 -1.875 1.00 91.31 120 ARG A N 1
ATOM 995 C CA . ARG A 1 120 ? -14.947 3.709 -1.480 1.00 91.31 120 ARG A CA 1
ATOM 996 C C . ARG A 1 120 ? -13.671 2.930 -1.205 1.00 91.31 120 ARG A C 1
ATOM 998 O O . ARG A 1 120 ? -12.605 3.367 -1.616 1.00 91.31 120 ARG A O 1
ATOM 1005 N N . THR A 1 121 ? -13.779 1.782 -0.537 1.00 93.50 121 THR A N 1
ATOM 1006 C CA . THR A 1 121 ? -12.624 0.912 -0.280 1.00 93.50 121 THR A CA 1
ATOM 1007 C C . THR A 1 121 ? -11.982 0.457 -1.589 1.00 93.50 121 THR A C 1
ATOM 1009 O O . THR A 1 121 ? -10.770 0.578 -1.736 1.00 93.50 121 THR A O 1
ATOM 1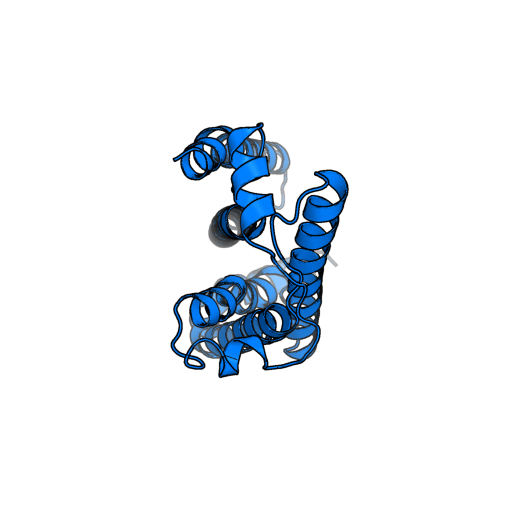012 N N . LEU A 1 122 ? -12.788 0.011 -2.558 1.00 96.12 122 LEU A N 1
ATOM 1013 C CA . LEU A 1 122 ? -12.299 -0.388 -3.878 1.00 96.12 122 LEU A CA 1
ATOM 1014 C C . LEU A 1 122 ? -11.707 0.787 -4.657 1.00 96.12 122 LEU A C 1
ATOM 1016 O O . LEU A 1 122 ? -10.644 0.633 -5.243 1.00 96.12 122 LEU A O 1
ATOM 1020 N N . LEU A 1 123 ? -12.340 1.963 -4.621 1.00 95.94 123 LEU A N 1
ATOM 1021 C CA . LEU A 1 123 ? -11.824 3.160 -5.285 1.00 95.94 123 LEU A CA 1
ATOM 1022 C C . LEU A 1 123 ? -10.465 3.579 -4.712 1.00 95.94 123 LEU A C 1
ATOM 1024 O O . LEU A 1 123 ? -9.547 3.865 -5.471 1.00 95.94 123 LEU A O 1
ATOM 1028 N N . TYR A 1 124 ? -10.308 3.573 -3.386 1.00 94.94 124 TYR A N 1
ATOM 1029 C CA . TYR A 1 124 ? -9.010 3.831 -2.761 1.00 94.94 124 TYR A CA 1
ATOM 1030 C C . TYR A 1 124 ? -7.979 2.771 -3.138 1.00 94.94 124 TYR A C 1
ATOM 1032 O O . TYR A 1 124 ? -6.844 3.124 -3.443 1.00 94.94 124 TYR A O 1
ATOM 1040 N N . GLY A 1 125 ? -8.377 1.498 -3.161 1.00 96.38 125 GLY A N 1
ATOM 1041 C CA . GLY A 1 125 ? -7.536 0.400 -3.628 1.00 96.38 125 GLY A CA 1
ATOM 1042 C C . GLY A 1 125 ? -7.033 0.604 -5.053 1.00 96.38 125 GLY A C 1
ATOM 1043 O O . GLY A 1 125 ? -5.831 0.550 -5.293 1.00 96.38 125 GLY A O 1
ATOM 1044 N N . PHE A 1 126 ? -7.946 0.925 -5.968 1.00 97.62 126 PHE A N 1
ATOM 1045 C CA . PHE A 1 126 ? -7.641 1.226 -7.360 1.00 97.62 126 PHE A CA 1
ATOM 1046 C C . PHE A 1 126 ? -6.701 2.429 -7.489 1.00 97.62 126 PHE A C 1
ATOM 1048 O O . PHE A 1 126 ? -5.666 2.323 -8.138 1.00 97.62 126 PHE A O 1
ATOM 1055 N N . CYS A 1 127 ? -7.008 3.554 -6.833 1.00 97.81 127 CYS A N 1
ATOM 1056 C CA . CYS A 1 127 ? -6.169 4.753 -6.890 1.00 97.81 127 CYS A CA 1
ATOM 1057 C C . CYS A 1 127 ? -4.768 4.514 -6.313 1.00 97.81 127 CYS A C 1
ATOM 1059 O O . CYS A 1 127 ? -3.794 5.020 -6.863 1.00 97.81 127 CYS A O 1
ATOM 1061 N N . ILE A 1 128 ? -4.651 3.748 -5.223 1.00 96.94 128 ILE A N 1
ATOM 1062 C CA . ILE A 1 128 ? -3.353 3.384 -4.640 1.00 96.94 128 ILE A CA 1
ATOM 1063 C C . ILE A 1 128 ? -2.585 2.475 -5.596 1.00 96.94 128 ILE A C 1
ATOM 1065 O O . ILE A 1 128 ? -1.409 2.726 -5.841 1.00 96.94 128 ILE A O 1
ATOM 1069 N N . SER A 1 129 ? -3.239 1.469 -6.179 1.00 97.62 129 SER A N 1
ATOM 1070 C CA . SER A 1 129 ? -2.579 0.589 -7.139 1.00 97.62 129 SER A CA 1
ATOM 1071 C C . SER A 1 129 ? -2.129 1.326 -8.398 1.00 97.62 129 SER A C 1
ATOM 1073 O O . SER A 1 129 ? -1.017 1.107 -8.861 1.00 97.62 129 SER A O 1
ATOM 1075 N N . LEU A 1 130 ? -2.958 2.224 -8.929 1.00 97.38 130 LEU A N 1
ATOM 1076 C CA . LEU A 1 130 ? -2.582 3.089 -10.042 1.00 97.38 130 LEU A CA 1
ATOM 1077 C C . LEU A 1 130 ? -1.409 3.997 -9.652 1.00 97.38 130 LEU A C 1
ATOM 1079 O O . LEU A 1 130 ? -0.475 4.162 -10.428 1.00 97.38 130 LEU A O 1
ATOM 1083 N N . GLY A 1 131 ? -1.426 4.561 -8.442 1.00 97.25 131 GLY A N 1
ATOM 1084 C CA . GLY A 1 131 ? -0.328 5.374 -7.923 1.00 97.25 131 GLY A CA 1
ATOM 1085 C C . GLY A 1 131 ? 0.993 4.609 -7.829 1.00 97.25 131 GLY A C 1
ATOM 1086 O O . GLY A 1 131 ? 2.038 5.178 -8.139 1.00 97.25 131 GLY A O 1
ATOM 1087 N N . ILE A 1 132 ? 0.955 3.327 -7.451 1.00 95.88 132 ILE A N 1
ATOM 1088 C CA . ILE A 1 132 ? 2.133 2.447 -7.418 1.00 95.88 132 ILE A CA 1
ATOM 1089 C C . ILE A 1 132 ? 2.733 2.295 -8.822 1.00 95.88 132 ILE A C 1
ATOM 1091 O O . ILE A 1 132 ? 3.907 2.618 -9.006 1.00 95.88 132 ILE A O 1
ATOM 1095 N N . GLU A 1 133 ? 1.925 1.894 -9.805 1.00 95.19 133 GLU A N 1
ATOM 1096 C CA . GLU A 1 133 ? 2.372 1.702 -11.194 1.00 95.19 133 GLU A CA 1
ATOM 1097 C C . GLU A 1 133 ? 2.891 3.003 -11.819 1.00 95.19 133 GLU A C 1
ATOM 1099 O O . GLU A 1 133 ? 3.934 3.031 -12.471 1.00 95.19 133 GLU A O 1
ATOM 1104 N N . LEU A 1 134 ? 2.203 4.125 -11.576 1.00 95.12 134 LEU A N 1
ATOM 1105 C CA . LEU A 1 134 ? 2.647 5.438 -12.046 1.00 95.12 134 LEU A CA 1
ATOM 1106 C C . LEU A 1 134 ? 3.964 5.865 -11.392 1.00 95.12 134 LEU A C 1
ATOM 1108 O O . LEU A 1 134 ? 4.823 6.430 -12.064 1.00 95.12 134 LEU A O 1
ATOM 1112 N N . THR A 1 135 ? 4.154 5.583 -10.101 1.00 93.75 135 THR A N 1
ATOM 1113 C CA . THR A 1 135 ? 5.415 5.881 -9.407 1.00 93.75 135 THR A CA 1
ATOM 1114 C C . THR A 1 135 ? 6.560 5.071 -10.004 1.00 93.75 135 THR A C 1
ATOM 1116 O O . THR A 1 135 ? 7.631 5.618 -10.250 1.00 93.75 135 THR A O 1
ATOM 1119 N N . GLN A 1 136 ? 6.339 3.785 -10.280 1.00 92.06 136 GLN A N 1
ATOM 1120 C CA . GLN A 1 136 ? 7.324 2.922 -10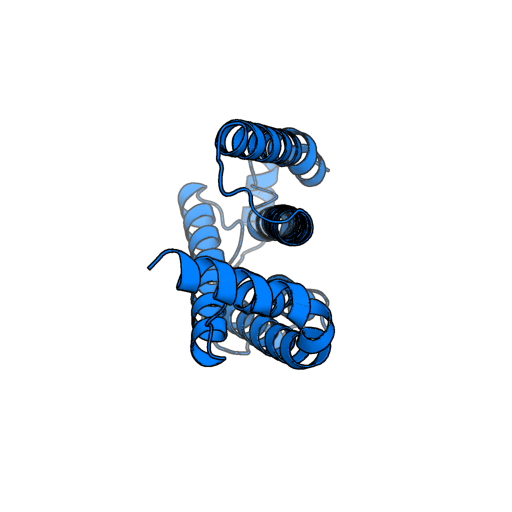.931 1.00 92.06 136 GLN A CA 1
ATOM 1121 C C . GLN A 1 136 ? 7.663 3.408 -12.344 1.00 92.06 136 GLN A C 1
ATOM 1123 O O . GLN A 1 136 ? 8.841 3.504 -12.682 1.00 92.06 136 GLN A O 1
ATOM 1128 N N . LEU A 1 137 ? 6.657 3.800 -13.131 1.00 91.12 137 LEU A N 1
ATOM 1129 C CA . LEU A 1 137 ? 6.857 4.377 -14.459 1.00 91.12 137 LEU A CA 1
ATOM 1130 C C . LEU A 1 137 ? 7.689 5.667 -14.400 1.00 91.12 137 LEU A C 1
ATOM 1132 O O . LEU A 1 137 ? 8.655 5.816 -15.145 1.00 91.12 137 LEU A O 1
ATOM 1136 N N . VAL A 1 138 ? 7.355 6.585 -13.488 1.00 92.00 138 VAL A N 1
ATOM 1137 C CA . VAL A 1 138 ? 8.108 7.832 -13.289 1.00 92.00 138 VAL A CA 1
ATOM 1138 C C . VAL A 1 138 ? 9.540 7.546 -12.841 1.00 92.00 138 VAL A C 1
ATOM 1140 O O . VAL A 1 138 ? 10.459 8.187 -13.339 1.00 92.00 138 VAL A O 1
ATOM 1143 N N . LEU A 1 139 ? 9.762 6.579 -11.948 1.00 89.31 139 LEU A N 1
ATOM 1144 C CA . LEU A 1 139 ? 11.111 6.189 -11.531 1.00 89.31 139 LEU A CA 1
ATOM 1145 C C . LEU A 1 139 ? 11.927 5.636 -12.701 1.00 89.31 139 LEU A C 1
ATOM 1147 O O . LEU A 1 139 ? 13.072 6.049 -12.871 1.00 89.31 139 LEU A O 1
ATOM 1151 N N . SER A 1 140 ? 11.344 4.771 -13.534 1.00 87.50 140 SER A N 1
ATOM 1152 C CA . SER A 1 140 ? 12.001 4.270 -14.747 1.00 87.50 140 SER A CA 1
ATOM 1153 C C . SER A 1 140 ? 12.385 5.418 -15.696 1.00 87.50 140 SER A C 1
ATOM 1155 O O . SER A 1 140 ? 13.512 5.470 -16.187 1.00 87.50 140 SER A O 1
ATOM 1157 N N . LEU A 1 141 ? 11.498 6.406 -15.877 1.00 88.38 141 LEU A N 1
ATOM 1158 C CA . LEU A 1 141 ? 11.780 7.600 -16.685 1.00 88.38 141 LEU A CA 1
ATOM 1159 C C . LEU A 1 141 ? 12.895 8.474 -16.087 1.00 88.38 141 LEU A C 1
ATOM 1161 O O . LEU A 1 141 ? 13.803 8.887 -16.803 1.00 88.38 141 LEU A O 1
ATOM 1165 N N . VAL A 1 142 ? 12.852 8.747 -14.780 1.00 88.62 142 VAL A N 1
ATOM 1166 C CA . VAL A 1 142 ? 13.829 9.606 -14.086 1.00 88.62 142 VAL A CA 1
ATOM 1167 C C . VAL A 1 142 ? 15.218 8.968 -14.043 1.00 88.62 142 VAL A C 1
ATOM 1169 O O . VAL A 1 142 ? 16.224 9.669 -14.140 1.00 88.62 142 VAL A O 1
ATOM 1172 N N . LEU A 1 143 ? 15.297 7.644 -13.903 1.00 84.75 143 LEU A N 1
ATOM 1173 C CA . LEU A 1 143 ? 16.570 6.921 -13.867 1.00 84.75 143 LEU A CA 1
ATOM 1174 C C . LEU A 1 143 ? 17.180 6.714 -15.262 1.00 84.75 143 LEU A C 1
ATOM 1176 O O . LEU A 1 143 ? 18.376 6.404 -15.350 1.00 84.75 143 LEU A O 1
ATOM 1180 N N . GLY A 1 144 ? 16.378 6.901 -16.317 1.00 81.19 144 GLY A N 1
ATOM 1181 C CA . GLY A 1 144 ? 16.759 6.672 -17.711 1.00 81.19 144 GLY A CA 1
ATOM 1182 C C . GLY A 1 144 ? 16.964 5.195 -18.053 1.00 81.19 144 GLY A C 1
ATOM 1183 O O . GLY A 1 144 ? 17.604 4.896 -19.053 1.00 81.19 144 GLY A O 1
ATOM 1184 N N . VAL A 1 145 ? 16.469 4.284 -17.211 1.00 81.00 145 VAL A N 1
ATOM 1185 C CA . VAL A 1 145 ? 16.551 2.829 -17.389 1.00 81.00 145 VAL A CA 1
ATOM 1186 C C . VAL A 1 145 ? 15.214 2.206 -17.016 1.00 81.00 145 VAL A C 1
ATOM 1188 O O . VAL A 1 145 ? 14.580 2.633 -16.046 1.00 81.00 145 VAL A O 1
ATOM 1191 N N . THR A 1 146 ? 14.786 1.176 -17.744 1.00 77.75 146 THR A N 1
ATOM 1192 C CA . THR A 1 146 ? 13.552 0.465 -17.400 1.00 77.75 146 THR A CA 1
ATOM 1193 C C . THR A 1 146 ? 13.784 -0.420 -16.183 1.00 77.75 146 THR A C 1
ATOM 1195 O O . THR A 1 146 ? 14.183 -1.573 -16.284 1.00 77.75 146 THR A O 1
ATOM 1198 N N . TYR A 1 147 ? 13.544 0.148 -15.006 1.00 76.25 147 TYR A N 1
ATOM 1199 C CA . TYR A 1 147 ? 13.680 -0.541 -13.730 1.00 76.25 147 TYR A CA 1
ATOM 1200 C C . TYR A 1 147 ? 12.474 -1.449 -13.438 1.00 76.25 147 TYR A C 1
ATOM 1202 O O . TYR A 1 147 ? 12.618 -2.611 -13.061 1.00 76.25 147 TYR A O 1
ATOM 1210 N N . ARG A 1 148 ? 11.270 -0.898 -13.599 1.00 84.38 148 ARG A N 1
ATOM 1211 C CA . ARG A 1 148 ? 9.978 -1.576 -13.439 1.00 84.38 148 ARG A CA 1
ATOM 1212 C C . ARG A 1 148 ? 9.066 -1.146 -14.586 1.00 84.38 148 ARG A C 1
ATOM 1214 O O . ARG A 1 148 ? 9.145 -0.003 -15.042 1.00 84.38 148 ARG A O 1
ATOM 1221 N N . THR A 1 149 ? 8.205 -2.053 -15.028 1.00 85.06 149 THR A N 1
ATOM 1222 C CA . THR A 1 149 ? 7.227 -1.817 -16.097 1.00 85.06 149 THR A CA 1
ATOM 1223 C C . THR A 1 149 ? 5.883 -1.446 -15.518 1.00 85.06 149 THR A C 1
ATOM 1225 O O . THR A 1 149 ? 5.433 -2.102 -14.584 1.00 85.06 149 THR A O 1
ATOM 1228 N N . PHE A 1 150 ? 5.210 -0.485 -16.140 1.00 91.31 150 PHE A N 1
ATOM 1229 C CA . PHE A 1 150 ? 3.787 -0.280 -15.915 1.00 91.31 150 PHE A CA 1
ATOM 1230 C C . PHE A 1 150 ? 3.015 -1.513 -16.396 1.00 91.31 150 PHE A C 1
ATOM 1232 O O . PHE A 1 150 ? 3.177 -1.921 -17.550 1.00 91.31 150 PHE A O 1
ATOM 1239 N N . ASN A 1 151 ? 2.161 -2.085 -15.553 1.00 92.00 151 ASN A N 1
ATOM 1240 C CA . ASN A 1 151 ? 1.379 -3.267 -15.888 1.00 92.00 151 ASN A CA 1
ATOM 1241 C C . ASN A 1 151 ? -0.079 -3.143 -15.422 1.00 92.00 151 ASN A C 1
ATOM 1243 O O . ASN A 1 151 ? -0.394 -3.141 -14.233 1.00 92.00 151 ASN A O 1
ATOM 1247 N N . ILE A 1 152 ? -1.007 -3.100 -16.381 1.00 94.81 152 ILE A N 1
ATOM 1248 C CA . ILE A 1 152 ? -2.444 -3.001 -16.089 1.00 94.81 152 ILE A CA 1
ATOM 1249 C C . ILE A 1 152 ? -2.981 -4.212 -15.305 1.00 94.81 152 ILE A C 1
ATOM 1251 O O . ILE A 1 152 ? -3.914 -4.063 -14.510 1.00 94.81 152 ILE A O 1
ATOM 1255 N N . ASP A 1 153 ? -2.375 -5.392 -15.476 1.00 94.25 153 ASP A N 1
ATOM 1256 C CA . ASP A 1 153 ? -2.769 -6.606 -14.751 1.00 94.25 153 ASP A CA 1
ATOM 1257 C C . ASP A 1 153 ? -2.515 -6.450 -13.255 1.00 94.25 153 ASP A C 1
ATOM 1259 O O . ASP A 1 153 ? -3.307 -6.922 -12.440 1.00 94.25 153 ASP A O 1
ATOM 1263 N N . ASP A 1 154 ? -1.471 -5.713 -12.886 1.00 94.25 154 ASP A N 1
ATOM 1264 C CA . ASP A 1 154 ? -1.093 -5.497 -11.496 1.00 94.25 154 ASP A CA 1
ATOM 1265 C C . ASP A 1 154 ? -2.092 -4.556 -10.821 1.00 94.25 154 ASP A C 1
ATOM 1267 O O . ASP A 1 154 ? -2.506 -4.814 -9.690 1.00 94.25 154 ASP A O 1
ATOM 1271 N N . ILE A 1 155 ? -2.613 -3.558 -11.549 1.00 96.75 155 ILE A N 1
ATOM 1272 C CA . ILE A 1 155 ? -3.728 -2.714 -11.088 1.00 96.75 155 ILE A CA 1
ATOM 1273 C C . ILE A 1 155 ? -4.981 -3.540 -10.816 1.00 96.75 155 ILE A C 1
ATOM 1275 O O . ILE A 1 155 ? -5.628 -3.374 -9.774 1.00 96.75 155 ILE A O 1
ATOM 1279 N N . ILE A 1 156 ? -5.324 -4.441 -11.735 1.00 96.00 156 ILE A N 1
ATOM 1280 C CA . ILE A 1 156 ? -6.491 -5.313 -11.595 1.00 96.00 156 ILE A CA 1
ATOM 1281 C C . ILE A 1 156 ? -6.314 -6.235 -10.384 1.00 96.00 156 ILE A C 1
ATOM 1283 O O . ILE A 1 156 ? -7.196 -6.291 -9.527 1.00 96.00 156 ILE A O 1
ATOM 1287 N N . LEU A 1 157 ? -5.173 -6.917 -10.273 1.00 96.12 157 LEU A N 1
ATOM 1288 C CA . LEU A 1 157 ? -4.895 -7.882 -9.208 1.00 96.12 157 LEU A CA 1
ATOM 1289 C C . LEU A 1 157 ? -4.848 -7.230 -7.830 1.00 96.12 157 LEU A C 1
ATOM 1291 O O . LEU A 1 157 ? -5.504 -7.715 -6.911 1.00 96.12 157 LEU A O 1
ATOM 1295 N N . ASN A 1 158 ? -4.155 -6.102 -7.690 1.00 97.38 158 ASN A N 1
ATOM 1296 C CA . ASN A 1 158 ? -4.121 -5.332 -6.450 1.00 97.38 158 ASN A CA 1
ATOM 1297 C C . ASN A 1 158 ? -5.528 -4.865 -6.039 1.00 97.38 158 ASN A C 1
ATOM 1299 O O . ASN A 1 158 ? -5.914 -4.977 -4.874 1.00 97.38 158 ASN A O 1
ATOM 1303 N N . THR A 1 159 ? -6.335 -4.382 -6.991 1.00 97.62 159 THR A N 1
ATOM 1304 C CA . THR A 1 159 ? -7.718 -3.953 -6.715 1.00 97.62 159 THR A CA 1
ATOM 1305 C C . THR A 1 159 ? -8.604 -5.133 -6.301 1.00 97.62 159 THR A C 1
ATOM 1307 O O . THR A 1 159 ? -9.407 -5.010 -5.372 1.00 97.62 159 THR A O 1
ATOM 1310 N N . LEU A 1 160 ? -8.435 -6.302 -6.929 1.00 97.31 160 LEU A N 1
ATOM 1311 C CA . LEU A 1 160 ? -9.088 -7.546 -6.510 1.00 97.31 160 LEU A CA 1
ATOM 1312 C C . LEU A 1 160 ? -8.627 -7.984 -5.117 1.00 97.31 160 LEU A C 1
ATOM 1314 O O . LEU A 1 160 ? -9.456 -8.384 -4.302 1.00 97.31 160 LEU A O 1
ATOM 1318 N N . GLY A 1 161 ? -7.341 -7.835 -4.806 1.00 97.75 161 GLY A N 1
ATOM 1319 C CA . GLY A 1 161 ? -6.789 -8.023 -3.469 1.00 97.75 161 GLY A CA 1
ATOM 1320 C C . GLY A 1 161 ? -7.544 -7.207 -2.428 1.00 97.75 161 GLY A C 1
ATOM 1321 O O . GLY A 1 161 ? -8.033 -7.754 -1.441 1.00 97.75 161 GLY A O 1
ATOM 1322 N N . VAL A 1 162 ? -7.743 -5.913 -2.689 1.00 98.06 162 VAL A N 1
ATOM 1323 C CA . VAL A 1 162 ? -8.530 -5.019 -1.822 1.00 98.06 162 VAL A CA 1
ATOM 1324 C C . VAL A 1 162 ? -9.973 -5.501 -1.669 1.00 98.06 162 VAL A C 1
ATOM 1326 O O . VAL A 1 162 ? -10.514 -5.452 -0.562 1.00 98.06 162 VAL A O 1
ATOM 1329 N N . ALA A 1 163 ? -10.596 -6.000 -2.740 1.00 97.75 163 ALA A N 1
ATOM 1330 C CA . ALA A 1 163 ? -11.937 -6.578 -2.675 1.00 97.75 163 ALA A CA 1
ATOM 1331 C C . ALA A 1 163 ? -11.986 -7.796 -1.742 1.00 97.75 163 ALA A C 1
ATOM 1333 O O . ALA A 1 163 ? -12.830 -7.854 -0.846 1.00 97.75 163 ALA A O 1
ATOM 1334 N N . VAL A 1 164 ? -11.043 -8.730 -1.897 1.00 97.94 164 VAL A N 1
ATOM 1335 C CA . VAL A 1 164 ? -10.905 -9.910 -1.032 1.00 97.94 164 VAL A CA 1
ATOM 1336 C C . VAL A 1 164 ? -10.647 -9.489 0.416 1.00 97.94 164 VAL A C 1
ATOM 1338 O O . VAL A 1 164 ? -11.302 -9.985 1.330 1.00 97.94 164 VAL A O 1
ATOM 1341 N N . GLY A 1 165 ? -9.769 -8.515 0.641 1.00 97.31 165 GLY A N 1
ATOM 1342 C CA . GLY A 1 165 ? -9.501 -7.958 1.964 1.00 97.31 165 GLY A CA 1
ATOM 1343 C C . GLY A 1 165 ? -10.740 -7.347 2.613 1.00 97.31 165 GLY A C 1
ATOM 1344 O O . GLY A 1 165 ? -10.996 -7.563 3.796 1.00 97.31 165 GLY A O 1
ATOM 1345 N N . TYR A 1 166 ? -11.566 -6.637 1.843 1.00 95.88 166 TYR A N 1
ATOM 1346 C CA . TYR A 1 166 ? -12.827 -6.101 2.347 1.00 95.88 166 TYR A CA 1
ATOM 1347 C C . TYR A 1 166 ? -13.814 -7.214 2.729 1.00 95.88 166 TYR A C 1
ATOM 1349 O O . TYR A 1 166 ? -14.477 -7.114 3.761 1.00 95.88 166 TYR A O 1
ATOM 1357 N N . LEU A 1 167 ? -13.885 -8.299 1.951 1.00 95.69 167 LEU A N 1
ATOM 1358 C CA . LEU A 1 167 ? -14.680 -9.478 2.314 1.00 95.69 167 LEU A CA 1
ATOM 1359 C C . LEU A 1 167 ? -14.187 -10.101 3.626 1.00 95.69 167 LEU A C 1
ATOM 1361 O O . LEU A 1 167 ? -14.997 -10.375 4.512 1.00 95.69 167 LEU A O 1
ATOM 1365 N N . VAL A 1 168 ? -12.870 -10.244 3.797 1.00 95.69 168 VAL A N 1
ATOM 1366 C CA . VAL A 1 168 ? -12.273 -10.707 5.059 1.00 95.69 168 VAL A CA 1
ATOM 1367 C C . VAL A 1 168 ? -12.652 -9.772 6.207 1.00 95.69 168 VAL A C 1
ATOM 1369 O O . VAL A 1 168 ? -13.073 -10.244 7.263 1.00 95.69 168 VAL A O 1
ATOM 1372 N N . TYR A 1 169 ? -12.598 -8.453 6.001 1.00 93.00 169 TYR A N 1
ATOM 1373 C CA . TYR A 1 169 ? -13.067 -7.476 6.983 1.00 93.00 169 TYR A CA 1
ATOM 1374 C C . TYR A 1 169 ? -14.521 -7.708 7.395 1.00 93.00 169 TYR A C 1
ATOM 1376 O O . TYR A 1 169 ? -14.818 -7.688 8.587 1.00 93.00 169 TYR A O 1
ATOM 1384 N N . LEU A 1 170 ? -15.432 -7.955 6.451 1.00 91.69 170 LEU A N 1
ATOM 1385 C CA . LEU A 1 170 ? -16.840 -8.206 6.774 1.00 91.69 170 LEU A CA 1
ATOM 1386 C C . LEU A 1 170 ? -17.026 -9.429 7.681 1.00 91.69 170 LEU A C 1
ATOM 1388 O O . LEU A 1 170 ? -17.933 -9.420 8.514 1.00 91.69 170 LEU A O 1
ATOM 1392 N N . ILE A 1 171 ? -16.160 -10.436 7.552 1.00 92.56 171 ILE A N 1
ATOM 1393 C CA . ILE A 1 171 ? -16.164 -11.639 8.390 1.00 92.56 171 ILE A CA 1
ATOM 1394 C C . ILE A 1 171 ? -15.607 -11.327 9.786 1.00 92.56 171 ILE A C 1
ATOM 1396 O O . ILE A 1 171 ? -16.212 -11.707 10.786 1.00 92.56 171 ILE A O 1
ATOM 1400 N N . ILE A 1 172 ? -14.483 -10.605 9.878 1.00 90.12 172 ILE A N 1
ATOM 1401 C CA . ILE A 1 172 ? -13.783 -10.371 11.155 1.00 90.12 172 ILE A CA 1
ATOM 1402 C C . ILE A 1 172 ? -14.267 -9.135 11.919 1.00 90.12 172 ILE A C 1
ATOM 1404 O O . ILE A 1 172 ? -13.958 -8.997 13.103 1.00 90.12 172 ILE A O 1
ATOM 1408 N N . ARG A 1 173 ? -15.045 -8.235 11.298 1.00 86.81 173 ARG A N 1
ATOM 1409 C CA . ARG A 1 173 ? -15.530 -6.999 11.941 1.00 86.81 173 ARG A CA 1
ATOM 1410 C C . ARG A 1 173 ? -16.201 -7.212 13.307 1.00 86.81 173 ARG A C 1
ATOM 1412 O O . ARG A 1 173 ? -16.017 -6.317 14.132 1.00 86.81 173 ARG A O 1
ATOM 1419 N N . PRO A 1 174 ? -16.911 -8.331 13.615 1.00 83.56 174 PRO A N 1
ATOM 1420 C CA . PRO A 1 174 ? -17.500 -8.537 14.937 1.00 83.56 174 PRO A CA 1
ATOM 1421 C C . PRO A 1 174 ? -16.463 -8.477 16.068 1.00 83.56 174 PRO A C 1
ATOM 1423 O O . PRO A 1 174 ? -16.762 -7.956 17.142 1.00 83.56 174 PRO A O 1
ATOM 1426 N N . LEU A 1 175 ? -15.226 -8.908 15.799 1.00 82.44 175 LEU A N 1
ATOM 1427 C CA . LEU A 1 175 ? -14.107 -8.869 16.746 1.00 82.44 175 LEU A CA 1
ATOM 1428 C C . LEU A 1 175 ? -13.656 -7.434 17.065 1.00 82.44 175 LEU A C 1
ATOM 1430 O O . LEU A 1 175 ? -13.164 -7.159 18.155 1.00 82.44 175 LEU A O 1
ATOM 1434 N N . PHE A 1 176 ? -13.860 -6.501 16.131 1.00 76.56 176 PHE A N 1
ATOM 1435 C CA . PHE A 1 176 ? -13.430 -5.103 16.237 1.00 76.56 176 PHE A CA 1
ATOM 1436 C C . PHE A 1 176 ? -14.576 -4.144 16.598 1.00 76.56 176 PHE A C 1
ATOM 1438 O O . PHE A 1 176 ? -14.348 -2.954 16.819 1.00 76.56 176 PHE A O 1
ATOM 1445 N N . THR A 1 177 ? -15.810 -4.641 16.717 1.00 67.81 177 THR A N 1
ATOM 1446 C CA . THR A 1 177 ? -17.002 -3.858 17.092 1.00 67.81 177 THR A CA 1
ATOM 1447 C C . THR A 1 177 ? -16.824 -3.005 18.361 1.00 67.81 177 THR A C 1
ATOM 1449 O O . THR A 1 177 ? -17.223 -1.839 18.331 1.00 67.81 177 THR A O 1
ATOM 1452 N N . PRO A 1 178 ? -16.178 -3.489 19.448 1.00 62.34 178 PRO A N 1
ATOM 1453 C CA . PRO A 1 178 ? -15.954 -2.685 20.657 1.00 62.34 178 PRO A CA 1
ATOM 1454 C C . PRO A 1 178 ? -15.049 -1.464 20.433 1.00 62.34 178 PRO A C 1
ATOM 1456 O O . PRO A 1 178 ? -15.178 -0.455 21.128 1.00 62.34 178 PRO A O 1
ATOM 1459 N N . ILE A 1 179 ? -14.139 -1.548 19.456 1.00 64.69 179 ILE A N 1
ATOM 1460 C CA . ILE A 1 179 ? -13.240 -0.458 19.060 1.00 64.69 179 ILE A CA 1
ATOM 1461 C C . ILE A 1 179 ? -14.029 0.576 18.243 1.00 64.69 179 ILE A C 1
ATOM 1463 O O . ILE A 1 179 ? -13.938 1.770 18.510 1.00 64.69 179 ILE A O 1
ATOM 1467 N N . ILE A 1 180 ? -14.870 0.111 17.313 1.00 63.53 180 ILE A N 1
ATOM 1468 C CA . ILE A 1 180 ? -15.619 0.951 16.362 1.00 63.53 180 ILE A CA 1
ATOM 1469 C C . ILE A 1 180 ? -16.811 1.678 17.014 1.00 63.53 180 ILE A C 1
ATOM 1471 O O . ILE A 1 180 ? -17.082 2.835 16.687 1.00 63.53 180 ILE A O 1
ATOM 1475 N N . LEU A 1 181 ? -17.557 1.019 17.909 1.00 57.44 181 LEU A N 1
ATOM 1476 C CA . LEU A 1 181 ? -18.780 1.583 18.499 1.00 57.44 181 LEU A CA 1
ATOM 1477 C C . LEU A 1 181 ? -18.508 2.626 19.591 1.00 57.44 181 LEU A C 1
ATOM 1479 O O . LEU A 1 181 ? -19.235 3.612 19.682 1.00 57.44 181 LEU A O 1
ATOM 1483 N N . ASN A 1 182 ? -17.455 2.462 20.393 1.00 53.62 182 ASN A N 1
ATOM 1484 C CA . ASN A 1 182 ? -17.212 3.371 21.517 1.00 53.62 182 ASN A CA 1
ATOM 1485 C C . ASN A 1 182 ? -16.648 4.742 21.103 1.00 53.62 182 ASN A C 1
ATOM 1487 O O . ASN A 1 182 ? -16.948 5.735 21.756 1.00 53.62 182 ASN A O 1
ATOM 1491 N N . GLU A 1 183 ? -15.886 4.841 20.010 1.00 55.41 183 GLU A N 1
ATOM 1492 C CA . GLU A 1 183 ? -15.420 6.147 19.504 1.00 55.41 183 GLU A CA 1
ATOM 1493 C C . GLU A 1 183 ? -16.541 6.959 18.830 1.00 55.41 183 GLU A C 1
ATOM 1495 O O . GLU A 1 183 ? -16.509 8.193 18.813 1.00 55.41 183 GLU A O 1
ATOM 1500 N N . LYS A 1 184 ? -17.568 6.289 18.283 1.00 51.41 184 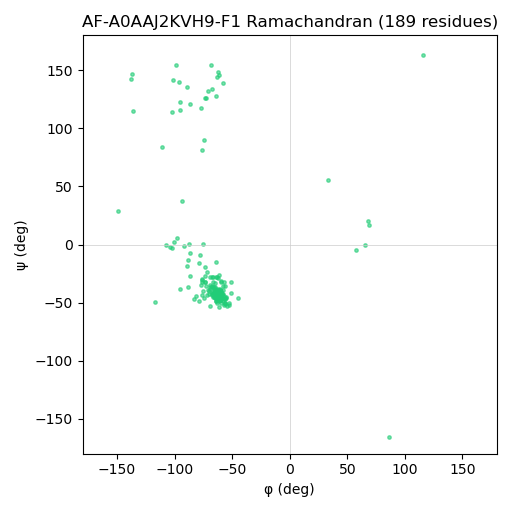LYS A N 1
ATOM 1501 C CA . LYS A 1 184 ? -18.788 6.966 17.812 1.00 51.41 184 LYS A CA 1
ATOM 1502 C C . LYS A 1 184 ? -19.534 7.638 18.966 1.00 51.41 184 LYS A C 1
ATOM 1504 O O . LYS A 1 184 ? -20.022 8.749 18.785 1.00 51.41 184 LYS A O 1
ATOM 1509 N N . ASN A 1 185 ? -19.578 7.014 20.142 1.00 47.69 185 ASN A N 1
ATOM 1510 C CA . ASN A 1 185 ? -20.206 7.612 21.322 1.00 47.69 185 ASN A CA 1
ATOM 1511 C C . ASN A 1 185 ? -19.414 8.831 21.824 1.00 47.69 185 ASN A C 1
ATOM 1513 O O . ASN A 1 185 ? -20.008 9.878 22.055 1.00 47.69 185 ASN A O 1
ATOM 1517 N N . GLU A 1 186 ? -18.081 8.753 21.886 1.00 52.19 186 GLU A N 1
ATOM 1518 C CA . GLU A 1 186 ? -17.229 9.891 22.278 1.00 52.19 186 GLU A CA 1
ATOM 1519 C C . GLU A 1 186 ? -17.331 11.075 21.297 1.00 52.19 186 GLU A C 1
ATOM 1521 O O . GLU A 1 186 ? -17.456 12.217 21.723 1.00 52.19 186 GLU A O 1
ATOM 1526 N N . SER A 1 187 ? -17.360 10.832 19.983 1.00 51.03 187 SER A N 1
ATOM 1527 C CA . SER A 1 187 ? -17.495 11.904 18.975 1.00 51.03 187 SER A CA 1
ATOM 1528 C C . SER A 1 187 ? -18.899 12.523 18.877 1.00 51.03 187 SER A C 1
ATOM 1530 O O . SER A 1 187 ? -19.032 13.636 18.367 1.00 51.03 187 SER A O 1
ATOM 1532 N N . THR A 1 188 ? -19.935 11.836 19.368 1.00 47.66 188 THR A N 1
ATOM 1533 C CA . THR A 1 188 ? -21.313 12.364 19.443 1.00 47.66 188 THR A CA 1
ATOM 1534 C C . THR A 1 188 ? -21.547 13.149 20.739 1.00 47.66 188 THR A C 1
ATOM 1536 O O . THR A 1 188 ? -22.341 14.075 20.738 1.00 47.66 188 THR A O 1
ATOM 1539 N N . MET A 1 189 ? -20.812 12.839 21.812 1.00 43.75 189 MET A N 1
ATOM 1540 C CA . MET A 1 189 ? -20.858 13.550 23.103 1.00 43.75 189 MET A CA 1
ATOM 1541 C C . MET A 1 189 ? -20.081 14.881 23.116 1.00 43.75 189 MET A C 1
ATOM 1543 O O . MET A 1 189 ? -20.141 15.613 24.099 1.00 43.75 189 MET A O 1
ATOM 1547 N N . ILE A 1 190 ? -19.307 15.173 22.063 1.00 49.78 190 ILE A N 1
ATOM 1548 C CA . ILE A 1 190 ? -18.487 16.396 21.925 1.00 49.78 190 ILE A CA 1
ATOM 1549 C C . ILE A 1 190 ? -19.140 17.409 20.954 1.00 49.78 190 ILE A C 1
ATOM 1551 O O . ILE A 1 190 ? -18.613 18.502 20.750 1.00 49.78 190 ILE A O 1
ATOM 1555 N N . LYS A 1 191 ? -20.285 17.067 20.351 1.00 40.97 191 LYS A N 1
ATOM 1556 C CA . LYS A 1 191 ? -21.124 18.003 19.589 1.00 40.97 191 LYS A CA 1
ATOM 1557 C C . LYS A 1 191 ? -22.263 18.512 20.454 1.00 40.97 191 LYS A C 1
ATOM 1559 O O . LYS A 1 191 ? -22.591 19.703 20.287 1.00 40.97 191 LYS A O 1
#

InterPro domains:
  IPR006976 VanZ-LLP1 [PF04892] (44-172)
  IPR053150 Teicoplanin resistance-associated protein [PTHR36834] (12-177)

Organism: Alkalihalophilus pseudofirmus (NCBI:txid79885)

Sequence (191 aa):
MIDLLMFKFVGIPLFILFIIGENIFYWKSKNKPKWTFRLLIYSFSIYLLYVINYTIFPIPIGPDSKFMAEIMELENNFIPFKTIFLQQGLLSFSTLGNLILLLPLGIYLPLILKKNSTYRTLLYGFCISLGIELTQLVLSLVLGVTYRTFNIDDIILNTLGVAVGYLVYLIIRPLFTPIILNEKNESTMIK

pLDDT: mean 84.39, std 13.07, range [40.97, 98.06]

Mean predicted aligned error: 7.28 Å

Solvent-accessible surface area (backbone atoms only — not comparable to full-atom values): 10355 Å² total; per-residue (Å²): 117,67,52,70,44,47,45,57,72,47,50,48,55,52,52,52,50,49,53,51,50,53,50,59,67,43,65,84,43,90,81,61,80,52,69,70,58,50,51,52,51,52,54,48,50,55,49,50,53,49,51,48,48,66,70,63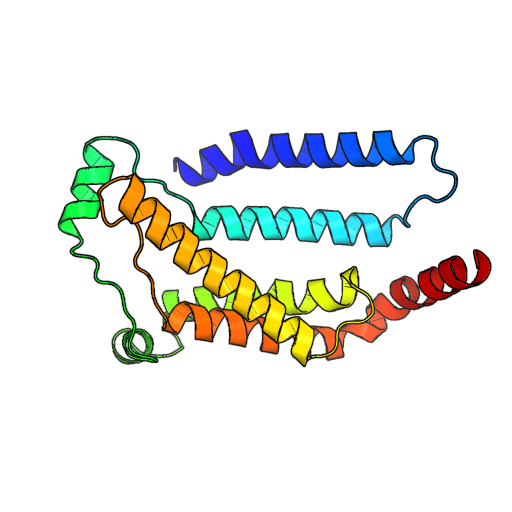,44,74,71,63,73,56,73,70,45,38,52,56,29,57,72,62,72,64,67,68,39,80,56,76,53,52,64,44,66,71,54,76,31,78,80,26,71,69,48,42,45,34,22,53,65,32,14,61,53,23,34,46,46,44,68,74,64,71,72,56,50,72,69,55,48,38,50,52,30,37,53,50,33,46,49,51,38,50,50,33,38,50,48,16,62,75,70,74,35,51,74,48,58,34,44,46,48,48,33,51,31,17,24,50,11,12,48,53,17,34,53,51,31,69,70,51,43,76,81,47,42,75,68,60,55,54,54,53,52,56,63,59,75,74,109

Foldseek 3Di:
DVLVVCCVVPVVVVLVVVVVVLCVVCVPPPDRADPVVVVLVSVVSVLVSVLCSVLPPDQQPDDVSQVVLQVVPDEAAPDACPCQVVQVHCPHPVNVCLLQSQLQLLQSCCLNVLDDDLVNLLVVQLVVQVVSLVVLVVSCVVVVGNPDHRYVNSSVSSSNSSSNSNVVNVVCVVVCCVSSVVVVVVVVVVD